Protein AF-A0A9D4XHE9-F1 (afdb_monomer_lite)

InterPro domains:
  IPR045177 Factor of DNA methylation 1-5/IDN2 [PTHR21596] (52-145)

Foldseek 3Di:
DDDDDDDDDDDDDDDDDPDDDPDDPPPDDDDDDDDDPPPDDDPVVVVVVVVVVVVVLVVLLVVLLVVLLVCVVVCVQPQDDDPQWTDQSLDPDDTDNDLVVLLVVLVVQLPPPDDDDSNSNSNSSSVNVNSVVVVVVVVVVVPPDPPPPDPDDDDDDDDDDDDDDDDPVVVVVVVVVVVVVVVVVVVVVVVVVVVVVVVVVVVVVVVVVVVVVVVVVVVVVVVVVVVVVVVVVVVVVVVVVVVVVVVVVVVVVVVVVVVVVVVVVVVVVVVVVVVVVVVVVVVD

Organism: Pisum sativum (NCBI:txid3888)

Radius of gyration: 45.02 Å; chains: 1; bounding box: 100×55×154 Å

Structure (mmCIF, N/CA/C/O backbone):
data_AF-A0A9D4XHE9-F1
#
_entry.id   AF-A0A9D4XHE9-F1
#
loop_
_atom_site.group_PDB
_atom_site.id
_atom_site.type_symbol
_atom_site.label_atom_id
_atom_site.label_alt_id
_atom_site.label_comp_id
_atom_site.label_asym_id
_atom_site.label_entity_id
_atom_site.label_seq_id
_atom_site.pdbx_PDB_ins_code
_atom_site.Cartn_x
_atom_site.Cartn_y
_atom_site.Cartn_z
_atom_site.occupancy
_atom_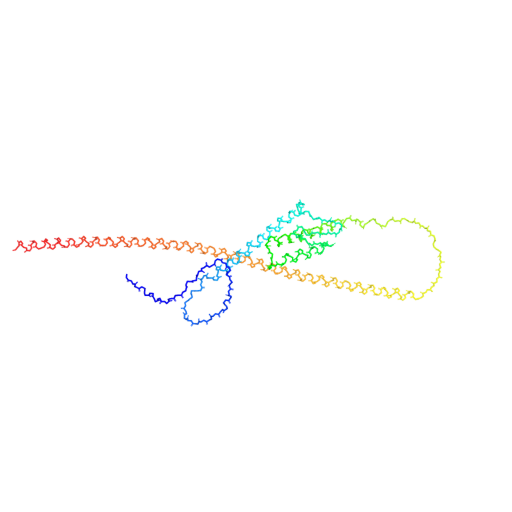site.B_iso_or_equiv
_atom_site.auth_seq_id
_atom_site.auth_comp_id
_atom_site.auth_asym_id
_atom_site.auth_atom_id
_atom_site.pdbx_PDB_model_num
ATOM 1 N N . MET A 1 1 ? -38.120 14.864 27.767 1.00 40.69 1 MET A N 1
ATOM 2 C CA . MET A 1 1 ? -38.670 16.177 27.370 1.00 40.69 1 MET A CA 1
ATOM 3 C C . MET A 1 1 ? -37.518 17.118 27.052 1.00 40.69 1 MET A C 1
ATOM 5 O O . MET A 1 1 ? -36.888 17.611 27.974 1.00 40.69 1 MET A O 1
ATOM 9 N N . LEU A 1 2 ? -37.218 17.316 25.767 1.00 28.44 2 LEU A N 1
ATOM 10 C CA . LEU A 1 2 ? -36.555 18.518 25.253 1.00 28.44 2 LEU A CA 1
ATOM 11 C C . LEU A 1 2 ? -36.856 18.605 23.753 1.00 28.44 2 LEU A C 1
ATOM 13 O O . LEU A 1 2 ? -36.635 17.667 22.992 1.00 28.44 2 LEU A O 1
ATOM 17 N N . THR A 1 3 ? -37.502 19.704 23.404 1.00 33.75 3 THR A N 1
ATOM 18 C CA . THR A 1 3 ? -38.278 19.965 22.196 1.00 33.75 3 THR A CA 1
ATOM 19 C C . THR A 1 3 ? -37.346 20.476 21.094 1.00 33.75 3 THR A C 1
ATOM 21 O O . THR A 1 3 ? -36.763 21.545 21.248 1.00 33.75 3 THR A O 1
ATOM 24 N N . MET A 1 4 ? -37.190 19.752 19.980 1.00 34.25 4 MET A N 1
ATOM 25 C CA . MET A 1 4 ? -36.520 20.298 18.791 1.00 34.25 4 MET A CA 1
ATOM 26 C C . MET A 1 4 ? -37.528 21.114 17.976 1.00 34.25 4 MET A C 1
ATOM 28 O O . MET A 1 4 ? -38.411 20.555 17.329 1.00 34.25 4 MET A O 1
ATOM 32 N N . MET A 1 5 ? -37.396 22.442 18.004 1.00 31.56 5 MET A N 1
ATOM 33 C CA . MET A 1 5 ? -38.047 23.316 17.029 1.00 31.56 5 MET A CA 1
ATOM 34 C C . MET A 1 5 ? -37.344 23.162 15.677 1.00 31.56 5 MET A C 1
ATOM 36 O O . MET A 1 5 ? -36.241 23.665 15.473 1.00 31.56 5 MET A O 1
ATOM 40 N N . LEU A 1 6 ? -37.993 22.463 14.746 1.00 34.56 6 LEU A N 1
ATOM 41 C CA . LEU A 1 6 ? -37.676 22.537 13.324 1.00 34.56 6 LEU A CA 1
ATOM 42 C C . LEU A 1 6 ? -38.350 23.787 12.754 1.00 34.56 6 LEU A C 1
ATOM 44 O O . LEU A 1 6 ? -39.570 23.822 12.596 1.00 34.56 6 LEU A O 1
ATOM 48 N N . VAL A 1 7 ? -37.562 24.809 12.420 1.00 32.12 7 VAL A N 1
ATOM 49 C CA . VAL A 1 7 ? -38.031 25.860 11.513 1.00 32.12 7 VAL A CA 1
ATOM 50 C C . VAL A 1 7 ? -37.986 25.296 10.098 1.00 32.12 7 VAL A C 1
ATOM 52 O O . VAL A 1 7 ? -36.931 25.085 9.505 1.00 32.12 7 VAL A O 1
ATOM 55 N N . SER A 1 8 ? -39.184 25.020 9.598 1.00 37.12 8 SER A N 1
ATOM 56 C CA . SER A 1 8 ? -39.498 24.672 8.221 1.00 37.12 8 SER A CA 1
ATOM 57 C C . SER A 1 8 ? -39.423 25.911 7.328 1.00 37.12 8 SER A C 1
ATOM 59 O O . SER A 1 8 ? -40.150 26.881 7.544 1.00 37.12 8 SER A O 1
ATOM 61 N N . GLN A 1 9 ? -38.615 25.846 6.269 1.00 32.66 9 GLN A N 1
ATOM 62 C CA . GLN A 1 9 ? -38.865 26.586 5.034 1.00 32.66 9 GLN A CA 1
ATOM 63 C C . GLN A 1 9 ? -38.828 25.621 3.843 1.00 32.66 9 GLN A C 1
ATOM 65 O O . GLN A 1 9 ? -37.783 25.246 3.327 1.00 32.66 9 GLN A O 1
ATOM 70 N N . ARG A 1 10 ? -40.043 25.182 3.500 1.00 30.53 10 ARG A N 1
ATOM 71 C CA . ARG A 1 10 ? -40.610 24.905 2.170 1.00 30.53 10 ARG A CA 1
ATOM 72 C C . ARG A 1 10 ? -39.643 24.693 0.995 1.00 30.53 10 ARG A C 1
ATOM 74 O O . ARG A 1 10 ? -39.024 25.631 0.511 1.00 30.53 10 ARG A O 1
ATOM 81 N N . GLY A 1 11 ? -39.800 23.512 0.394 1.00 32.44 11 GLY A N 1
ATOM 82 C CA . GLY A 1 11 ? -40.053 23.393 -1.043 1.00 32.44 11 GLY A CA 1
ATOM 83 C C . GLY A 1 11 ? -38.826 23.188 -1.920 1.00 32.44 11 GLY A C 1
ATOM 84 O O . GLY A 1 11 ? -38.266 24.149 -2.426 1.00 32.44 11 GLY A O 1
ATOM 85 N N . ASN A 1 12 ? -38.460 21.924 -2.144 1.00 27.53 12 ASN A N 1
ATOM 86 C CA . ASN A 1 12 ? -38.410 21.317 -3.481 1.00 27.53 12 ASN A CA 1
ATOM 87 C C . ASN A 1 12 ? -37.942 19.861 -3.358 1.00 27.53 12 ASN A C 1
ATOM 89 O O . ASN A 1 12 ? -36.799 19.581 -2.999 1.00 27.53 12 ASN A O 1
ATOM 93 N N . GLU A 1 13 ? -38.844 18.926 -3.659 1.00 30.97 13 GLU A N 1
ATOM 94 C CA . GLU A 1 13 ? -38.499 17.531 -3.917 1.00 30.97 13 GLU A CA 1
ATOM 95 C C . GLU A 1 13 ? -37.515 17.462 -5.092 1.00 30.97 13 GLU A C 1
ATOM 97 O O . GLU A 1 13 ? -37.865 17.794 -6.225 1.00 30.97 13 GLU A O 1
ATOM 102 N N . VAL A 1 14 ? -36.295 16.983 -4.854 1.00 31.09 14 VAL A N 1
ATOM 103 C CA . VAL A 1 14 ? -35.403 16.561 -5.939 1.00 31.09 14 VAL A CA 1
ATOM 104 C C . VAL A 1 14 ? -35.417 15.040 -5.982 1.00 31.09 14 VAL A C 1
ATOM 106 O O . VAL A 1 14 ? -34.771 14.358 -5.187 1.00 31.09 14 VAL A O 1
ATOM 109 N N . LYS A 1 15 ? -36.199 14.509 -6.926 1.00 29.73 15 LYS A N 1
ATOM 110 C CA . LYS A 1 15 ? -36.213 13.094 -7.308 1.00 29.73 15 LYS A CA 1
ATOM 111 C C . LYS A 1 15 ? -34.803 12.665 -7.734 1.00 29.73 15 LYS A C 1
ATOM 113 O O . LYS A 1 15 ? -34.232 13.215 -8.675 1.00 29.73 15 LYS A O 1
ATOM 118 N N . LEU A 1 16 ? -34.258 11.658 -7.055 1.00 30.97 16 LEU A N 1
ATOM 119 C CA . LEU A 1 16 ? -32.995 11.002 -7.400 1.00 30.97 16 LEU A CA 1
ATOM 120 C C . LEU A 1 16 ? -33.166 10.187 -8.690 1.00 30.97 16 LEU A C 1
ATOM 122 O O . LEU A 1 16 ? -33.659 9.060 -8.668 1.00 30.97 16 LEU A O 1
ATOM 126 N N . ASN A 1 17 ? -32.741 10.757 -9.818 1.00 28.55 17 ASN A N 1
ATOM 127 C CA . ASN A 1 17 ? -32.621 10.029 -11.076 1.00 28.55 17 ASN A CA 1
ATOM 128 C C . ASN A 1 17 ? -31.277 9.285 -11.121 1.00 28.55 17 ASN A C 1
ATOM 130 O O . ASN A 1 17 ? -30.206 9.876 -10.969 1.00 28.55 17 ASN A O 1
ATOM 134 N N . LYS A 1 18 ? -31.341 7.965 -11.323 1.00 41.34 18 LYS A N 1
ATOM 135 C CA . LYS A 1 18 ? -30.183 7.081 -11.494 1.00 41.34 18 LYS A CA 1
ATOM 136 C C . LYS A 1 18 ? -29.517 7.376 -12.841 1.00 41.34 18 LYS A C 1
ATOM 138 O O . LYS A 1 18 ? -29.940 6.862 -13.868 1.00 41.34 18 LYS A O 1
ATOM 143 N N . GLY A 1 19 ? -28.467 8.190 -12.840 1.00 37.72 19 GLY A N 1
ATOM 144 C CA . GLY A 1 19 ? -27.615 8.369 -14.014 1.00 37.72 19 GLY A CA 1
ATOM 145 C C . GLY A 1 19 ? -26.822 9.670 -13.990 1.00 37.72 19 GLY A C 1
ATOM 146 O O . GLY A 1 19 ? -27.398 10.745 -13.900 1.00 37.72 19 GLY A O 1
ATOM 147 N N . LYS A 1 20 ? -25.495 9.554 -14.145 1.00 36.88 20 LYS A N 1
ATOM 148 C CA . LYS A 1 20 ? -24.528 10.653 -14.347 1.00 36.88 20 LYS A CA 1
ATOM 149 C C . LYS A 1 20 ? -24.359 11.625 -13.165 1.00 36.88 20 LYS A C 1
ATOM 151 O O . LYS A 1 20 ? -24.829 12.756 -13.177 1.00 36.88 20 LYS A O 1
ATOM 156 N N . LEU A 1 21 ? -23.517 11.234 -12.208 1.00 32.69 21 LEU A N 1
ATOM 157 C CA . LEU A 1 21 ? -22.800 12.196 -11.366 1.00 32.69 21 LEU A CA 1
ATOM 158 C C . LEU A 1 21 ? -21.679 12.839 -12.197 1.00 32.69 21 LEU A C 1
ATOM 160 O O . LEU A 1 21 ? -20.605 12.266 -12.371 1.00 32.69 21 LEU A O 1
ATOM 164 N N . ARG A 1 22 ? -21.931 14.034 -12.739 1.00 33.91 22 ARG A N 1
ATOM 165 C CA . ARG A 1 22 ? -20.855 14.948 -13.145 1.00 33.91 22 ARG A CA 1
ATOM 166 C C . ARG A 1 22 ? -20.375 15.670 -11.888 1.00 33.91 22 ARG A C 1
ATOM 168 O O . ARG A 1 22 ? -21.057 16.559 -11.391 1.00 33.91 22 ARG A O 1
ATOM 175 N N . PHE A 1 23 ? -19.223 15.265 -11.360 1.00 32.06 23 PHE A N 1
ATOM 176 C CA . PHE A 1 23 ? -18.599 15.942 -10.227 1.00 32.06 23 PHE A CA 1
ATOM 177 C C . PHE A 1 23 ? -18.019 17.278 -10.692 1.00 32.06 23 PHE A C 1
ATOM 179 O O . PHE A 1 23 ? -17.019 17.326 -11.405 1.00 32.06 23 PHE A O 1
ATOM 186 N N . ILE A 1 24 ? -18.669 18.370 -10.297 1.00 34.69 24 ILE A N 1
ATOM 187 C CA . ILE A 1 24 ? -18.100 19.710 -10.402 1.00 34.69 24 ILE A CA 1
ATOM 188 C C . ILE A 1 24 ? -16.993 19.790 -9.347 1.00 34.69 24 ILE A C 1
ATOM 190 O O . ILE A 1 24 ? -17.245 19.619 -8.154 1.00 34.69 24 ILE A O 1
ATOM 194 N N . ALA A 1 25 ? -15.756 20.009 -9.791 1.00 37.38 25 ALA A N 1
ATOM 195 C CA . ALA A 1 25 ? -14.622 20.251 -8.913 1.00 37.38 25 ALA A CA 1
ATOM 196 C C . ALA A 1 25 ? -14.836 21.575 -8.163 1.00 37.38 25 ALA A C 1
ATOM 198 O O . ALA A 1 25 ? -14.560 22.652 -8.691 1.00 37.38 25 ALA A O 1
ATOM 199 N N . LEU A 1 26 ? -15.335 21.505 -6.929 1.00 31.50 26 LEU A N 1
ATOM 200 C CA . LEU A 1 26 ? -15.379 22.656 -6.033 1.00 31.50 26 LEU A CA 1
ATOM 201 C C . LEU A 1 26 ? -13.949 22.971 -5.580 1.00 31.50 26 LEU A C 1
ATOM 203 O O . LEU A 1 26 ? -13.427 22.402 -4.621 1.00 31.50 26 LEU A O 1
ATOM 207 N N . LYS A 1 27 ? -13.293 23.882 -6.305 1.00 40.38 27 LYS A N 1
ATOM 208 C CA . LYS A 1 27 ? -12.091 24.560 -5.822 1.00 40.38 27 LYS A CA 1
ATOM 209 C C . LYS A 1 27 ? -12.487 25.453 -4.644 1.00 40.38 27 LYS A C 1
ATOM 211 O O . LYS A 1 27 ? -13.143 26.466 -4.827 1.00 40.38 27 LYS A O 1
ATOM 216 N N . SER A 1 28 ? -12.061 25.027 -3.457 1.00 39.09 28 SER A N 1
ATOM 217 C CA . SER A 1 28 ? -11.662 25.841 -2.303 1.00 39.09 28 SER A CA 1
ATOM 218 C C . SER A 1 28 ? -12.488 27.111 -2.041 1.00 39.09 28 SER A C 1
ATOM 220 O O . SER A 1 28 ? -12.134 28.196 -2.497 1.00 39.09 28 SER A O 1
ATOM 222 N N . LEU A 1 29 ? -13.536 26.994 -1.221 1.00 31.52 29 LEU A N 1
ATOM 223 C CA . LEU A 1 29 ? -14.116 28.145 -0.531 1.00 31.52 29 LEU A CA 1
ATOM 224 C C . LEU A 1 29 ? -13.557 28.180 0.897 1.00 31.52 29 LEU A C 1
ATOM 226 O O . LEU A 1 29 ? -13.859 27.320 1.723 1.00 31.52 29 LEU A O 1
ATOM 230 N N . ARG A 1 30 ? -12.679 29.150 1.161 1.00 36.38 30 ARG A N 1
ATOM 231 C CA . ARG A 1 30 ? -12.064 29.403 2.468 1.00 36.38 30 ARG A CA 1
ATOM 232 C C . ARG A 1 30 ? -12.983 30.339 3.255 1.00 36.38 30 ARG A C 1
ATOM 234 O O . ARG A 1 30 ? -13.085 31.507 2.900 1.00 36.38 30 ARG A O 1
ATOM 241 N N . VAL A 1 31 ? -13.615 29.846 4.319 1.00 32.47 31 VAL A N 1
ATOM 242 C CA . VAL A 1 31 ? -14.313 30.684 5.312 1.00 32.47 31 VAL A CA 1
ATOM 243 C C . VAL A 1 31 ? -13.679 30.427 6.685 1.00 32.47 31 VAL A C 1
ATOM 245 O O . VAL A 1 31 ? -13.533 29.259 7.052 1.00 32.47 31 VAL A O 1
ATOM 248 N N . PRO A 1 32 ? -13.247 31.461 7.434 1.00 44.50 32 PRO A N 1
ATOM 249 C CA . PRO A 1 32 ? -12.547 31.271 8.697 1.00 44.50 32 PRO A CA 1
ATOM 250 C C . PRO A 1 32 ? -13.525 31.340 9.874 1.00 44.50 32 PRO A C 1
ATOM 252 O O . PRO A 1 32 ? -14.023 32.417 10.181 1.00 44.50 32 PRO A O 1
ATOM 255 N N . ILE A 1 33 ? -13.762 30.223 10.572 1.00 35.34 33 ILE A N 1
ATOM 256 C CA . ILE A 1 33 ? -14.311 30.247 11.938 1.00 35.34 33 ILE A CA 1
ATOM 257 C C . ILE A 1 33 ? -13.627 29.169 12.794 1.00 35.34 33 ILE A C 1
ATOM 259 O O . ILE A 1 33 ? -13.694 27.982 12.494 1.00 35.34 33 ILE A O 1
ATOM 263 N N . GLY A 1 34 ? -12.945 29.643 13.842 1.00 37.72 34 GLY A N 1
ATOM 264 C CA . GLY A 1 34 ? -12.720 29.019 15.153 1.00 37.72 34 GLY A CA 1
ATOM 265 C C . GLY A 1 34 ? -12.619 27.494 15.273 1.00 37.72 34 GLY A C 1
ATOM 266 O O . GLY A 1 34 ? -13.618 26.813 15.443 1.00 37.72 34 GLY A O 1
ATOM 267 N N . ILE A 1 35 ? -11.376 27.008 15.298 1.00 41.88 35 ILE A N 1
ATOM 268 C CA . ILE A 1 35 ? -10.831 25.909 16.121 1.00 41.88 35 ILE A CA 1
ATOM 269 C C . ILE A 1 35 ? -11.829 24.822 16.586 1.00 41.88 35 ILE A C 1
ATOM 271 O O . ILE A 1 35 ? -12.367 24.871 17.687 1.00 41.88 35 ILE A O 1
ATOM 275 N N . SER A 1 36 ? -11.925 23.743 15.806 1.00 30.53 36 SER A N 1
ATOM 276 C CA . SER A 1 36 ? -11.877 22.369 16.325 1.00 30.53 36 SER A CA 1
ATOM 277 C C . SER A 1 36 ? -11.462 21.431 15.193 1.00 30.53 36 SER A C 1
ATOM 279 O O . SER A 1 36 ? -12.088 21.384 14.133 1.00 30.53 36 SER A O 1
ATOM 281 N N . TRP A 1 37 ? -10.354 20.720 15.391 1.00 37.53 37 TRP A N 1
ATOM 282 C CA . TRP A 1 37 ? -9.779 19.779 14.433 1.00 37.53 37 TRP A CA 1
ATOM 283 C C . TRP A 1 37 ? -10.626 18.500 14.345 1.00 37.53 37 TRP A C 1
ATOM 285 O O . TRP A 1 37 ? -10.223 17.434 14.794 1.00 37.53 37 TRP A O 1
ATOM 295 N N . LEU A 1 38 ? -11.789 18.577 13.702 1.00 30.16 38 LEU A N 1
ATOM 296 C CA . LEU A 1 38 ? -12.460 17.418 13.106 1.00 30.16 38 LEU A CA 1
ATOM 297 C C . LEU A 1 38 ? -12.073 17.347 11.625 1.00 30.16 38 LEU A C 1
ATOM 299 O O . LEU A 1 38 ? -12.881 17.533 10.725 1.00 30.16 38 LEU A O 1
ATOM 303 N N . SER A 1 39 ? -10.784 17.125 11.365 1.00 44.84 39 SER A N 1
ATOM 304 C CA . SER A 1 39 ? -10.243 16.914 10.014 1.00 44.84 39 SER A CA 1
ATOM 305 C C . SER A 1 39 ? -9.631 15.526 9.877 1.00 44.84 39 SER A C 1
ATOM 307 O O . SER A 1 39 ? -8.496 15.386 9.449 1.00 44.84 39 SER A O 1
ATOM 309 N N . ILE A 1 40 ? -10.364 14.481 10.257 1.00 45.47 40 ILE A N 1
ATOM 310 C CA . ILE A 1 40 ? -9.986 13.088 9.980 1.00 45.47 40 ILE A CA 1
ATOM 311 C C . ILE A 1 40 ? -11.305 12.331 9.795 1.00 45.47 40 ILE A C 1
ATOM 313 O O . ILE A 1 40 ? -11.992 12.028 10.761 1.00 45.47 40 ILE A O 1
ATOM 317 N N . SER A 1 41 ? -11.827 12.159 8.579 1.00 40.97 41 SER A N 1
ATOM 318 C CA . SER A 1 41 ? -11.725 10.835 7.937 1.00 40.97 41 SER A CA 1
ATOM 319 C C . SER A 1 41 ? -12.048 10.825 6.433 1.00 40.97 41 SER A C 1
ATOM 321 O O . SER A 1 41 ? -11.987 9.771 5.809 1.00 40.97 41 SER A O 1
ATOM 323 N N . PHE A 1 42 ? -12.369 11.957 5.798 1.00 37.91 42 PHE A N 1
ATOM 324 C CA . PHE A 1 42 ? -12.866 11.911 4.411 1.00 37.91 42 PHE A CA 1
ATOM 325 C C . PHE A 1 42 ? -11.755 11.797 3.347 1.00 37.91 42 PHE A C 1
ATOM 327 O O . PHE A 1 42 ? -11.940 11.152 2.320 1.00 37.91 42 PHE A O 1
ATOM 334 N N . ARG A 1 43 ? -10.562 12.362 3.592 1.00 41.62 43 ARG A N 1
ATOM 335 C CA . ARG A 1 43 ? -9.450 12.359 2.616 1.00 41.62 43 ARG A CA 1
ATOM 336 C C . ARG A 1 43 ? -8.686 11.025 2.561 1.00 41.62 43 ARG A C 1
ATOM 338 O O . ARG A 1 43 ? -8.334 10.577 1.475 1.00 41.62 43 ARG A O 1
ATOM 345 N N . SER A 1 44 ? -8.504 10.358 3.705 1.00 47.28 44 SER A N 1
ATOM 346 C CA . SER A 1 44 ? -7.786 9.072 3.786 1.00 47.28 44 SER A CA 1
ATOM 347 C C . SER A 1 44 ? -8.565 7.920 3.135 1.00 47.28 44 SER A C 1
ATOM 349 O O . SER A 1 44 ? -7.976 7.084 2.454 1.00 47.28 44 SER A O 1
ATOM 351 N N . GLY A 1 45 ? -9.899 7.915 3.256 1.00 43.31 45 GLY A N 1
ATOM 352 C CA . GLY A 1 45 ? -10.750 6.934 2.576 1.00 43.31 45 GLY A CA 1
ATOM 353 C C . GLY A 1 45 ? -10.662 7.038 1.052 1.00 43.31 45 GLY A C 1
ATOM 354 O O . GLY A 1 45 ? -10.531 6.023 0.374 1.00 43.31 45 GLY A O 1
ATOM 355 N N . ILE A 1 46 ? -10.645 8.262 0.517 1.00 51.62 46 ILE A N 1
ATOM 356 C CA . ILE A 1 46 ? -10.554 8.513 -0.923 1.00 51.62 46 ILE A CA 1
ATOM 357 C C . ILE A 1 46 ? -9.205 8.029 -1.481 1.00 51.62 46 ILE A C 1
ATOM 359 O O . ILE A 1 46 ? -9.193 7.252 -2.432 1.00 51.62 46 ILE A O 1
ATOM 363 N N . GLU A 1 47 ? -8.076 8.397 -0.870 1.00 48.06 47 GLU A N 1
ATOM 364 C CA . GLU A 1 47 ? -6.746 7.944 -1.318 1.00 48.06 47 GLU A CA 1
ATOM 365 C C . GLU A 1 47 ? -6.579 6.421 -1.240 1.00 48.06 47 GLU A C 1
ATOM 367 O O . GLU A 1 47 ? -6.014 5.814 -2.148 1.00 48.06 47 GLU A O 1
ATOM 372 N N . ASN A 1 48 ? -7.113 5.779 -0.198 1.00 48.12 48 ASN A N 1
ATOM 373 C CA . ASN A 1 48 ? -7.027 4.328 -0.039 1.00 48.12 48 ASN A CA 1
ATOM 374 C C . ASN A 1 48 ? -7.937 3.585 -1.040 1.00 48.12 48 ASN A C 1
ATOM 376 O O . ASN A 1 48 ? -7.569 2.524 -1.542 1.00 48.12 48 ASN A O 1
ATOM 380 N N . MET A 1 49 ? -9.093 4.160 -1.395 1.00 36.34 49 MET A N 1
ATOM 381 C CA . MET A 1 49 ? -9.945 3.654 -2.479 1.00 36.34 49 MET A CA 1
ATOM 382 C C . MET A 1 49 ? -9.292 3.823 -3.856 1.00 36.34 49 MET A C 1
ATOM 384 O O . MET A 1 49 ? -9.308 2.876 -4.640 1.00 36.34 49 MET A O 1
ATOM 388 N N . TYR A 1 50 ? -8.671 4.975 -4.137 1.00 46.97 50 TYR A N 1
ATOM 389 C CA . TYR A 1 50 ? -7.921 5.203 -5.381 1.00 46.97 50 TYR A CA 1
ATOM 390 C C . TYR A 1 50 ? -6.681 4.302 -5.487 1.00 46.97 50 TYR A C 1
ATOM 392 O O . TYR A 1 50 ? -6.395 3.765 -6.553 1.00 46.97 50 TYR A O 1
ATOM 400 N N . ARG A 1 51 ? -5.969 4.068 -4.380 1.00 45.25 51 ARG A N 1
ATOM 401 C CA . ARG A 1 51 ? -4.804 3.172 -4.343 1.00 45.25 51 ARG A CA 1
ATOM 402 C C . ARG A 1 51 ? -5.203 1.704 -4.527 1.00 45.25 51 ARG A C 1
ATOM 404 O O . ARG A 1 51 ? -4.544 0.989 -5.276 1.00 45.25 51 ARG A O 1
ATOM 411 N N . LYS A 1 52 ? -6.292 1.249 -3.893 1.00 37.34 52 LYS A N 1
ATOM 412 C CA . LYS A 1 52 ? -6.820 -0.112 -4.098 1.00 37.34 52 LYS A CA 1
ATOM 413 C C . LYS A 1 52 ? -7.308 -0.322 -5.530 1.00 37.34 52 LYS A C 1
ATOM 415 O O . LYS A 1 52 ? -6.995 -1.356 -6.103 1.00 37.34 52 LYS A O 1
ATOM 420 N N . SER A 1 53 ? -8.009 0.650 -6.120 1.00 51.12 53 SER A N 1
ATOM 421 C CA . SER A 1 53 ? -8.507 0.535 -7.498 1.00 51.12 53 SER A CA 1
ATOM 422 C C . SER A 1 53 ? -7.389 0.533 -8.547 1.00 51.12 53 SER A C 1
ATOM 424 O O . SER A 1 53 ? -7.486 -0.182 -9.544 1.00 51.12 53 SER A O 1
ATOM 426 N N . GLN A 1 54 ? -6.305 1.283 -8.321 1.00 51.34 54 GLN A N 1
ATOM 427 C CA . GLN A 1 54 ? -5.113 1.234 -9.172 1.00 51.34 54 GLN A CA 1
ATOM 428 C C . GLN A 1 54 ? -4.383 -0.106 -9.055 1.00 51.34 54 GLN A C 1
ATOM 430 O O . GLN A 1 54 ? -4.046 -0.691 -10.081 1.00 51.34 54 GLN A O 1
ATOM 435 N N . HIS A 1 55 ? -4.212 -0.628 -7.837 1.00 55.38 55 HIS A N 1
ATOM 436 C CA . HIS A 1 55 ? -3.542 -1.909 -7.620 1.00 55.38 55 HIS A CA 1
ATOM 437 C C . HIS A 1 55 ? -4.310 -3.080 -8.249 1.00 55.38 55 HIS A C 1
ATOM 439 O O . HIS A 1 55 ? -3.702 -3.918 -8.909 1.00 55.38 55 HIS A O 1
ATOM 445 N N . THR A 1 56 ? -5.645 -3.100 -8.129 1.00 61.59 56 THR A N 1
ATOM 446 C CA . THR A 1 56 ? -6.481 -4.110 -8.799 1.00 61.59 56 THR A CA 1
ATOM 447 C C . THR A 1 56 ? -6.417 -3.977 -10.319 1.00 61.59 56 THR A C 1
ATOM 449 O O . THR A 1 56 ? -6.328 -4.972 -11.025 1.00 61.59 56 THR A O 1
ATOM 452 N N . ARG A 1 57 ? -6.392 -2.747 -10.849 1.00 64.69 57 ARG A N 1
ATOM 453 C CA . ARG A 1 57 ? -6.283 -2.504 -12.295 1.00 64.69 57 ARG A CA 1
ATOM 454 C C . ARG A 1 57 ? -4.926 -2.942 -12.857 1.00 64.69 57 ARG A C 1
ATOM 456 O O . ARG A 1 57 ? -4.879 -3.488 -13.955 1.00 64.69 57 ARG A O 1
ATOM 463 N N . GLU A 1 58 ? -3.839 -2.712 -12.125 1.00 69.88 58 GLU A N 1
ATOM 464 C CA . GLU A 1 58 ? -2.488 -3.139 -12.504 1.00 69.88 58 GLU A CA 1
ATOM 465 C C . GLU A 1 58 ? -2.334 -4.665 -12.424 1.00 69.88 58 GLU A C 1
ATOM 467 O O . GLU A 1 58 ? -1.794 -5.283 -13.347 1.00 69.88 58 GLU A O 1
ATOM 472 N N . SER A 1 59 ? -2.873 -5.297 -11.373 1.00 72.62 59 SER A N 1
ATOM 473 C CA . SER A 1 59 ? -2.889 -6.758 -11.260 1.00 72.62 59 SER A CA 1
ATOM 474 C C . SER A 1 59 ? -3.735 -7.412 -12.352 1.00 72.62 59 SER A C 1
ATOM 476 O O . SER A 1 59 ? -3.293 -8.392 -12.954 1.00 72.62 59 SER A O 1
ATOM 478 N N . ASP A 1 60 ? -4.907 -6.847 -12.657 1.00 79.31 60 ASP A N 1
ATOM 479 C CA . ASP A 1 60 ? -5.797 -7.330 -13.715 1.00 79.31 60 ASP A CA 1
ATOM 480 C C . ASP A 1 60 ? -5.122 -7.216 -15.082 1.00 79.31 60 ASP A C 1
ATOM 482 O O . ASP A 1 60 ? -5.105 -8.179 -15.850 1.00 79.31 60 ASP A O 1
ATOM 486 N N . LEU A 1 61 ? -4.501 -6.068 -15.372 1.00 83.31 61 LEU A N 1
ATOM 487 C CA . LEU A 1 61 ? -3.746 -5.850 -16.603 1.00 83.31 61 LEU A CA 1
ATOM 488 C C . LEU A 1 61 ? -2.654 -6.913 -16.774 1.00 83.31 61 LEU A C 1
ATOM 490 O O . LEU A 1 61 ? -2.582 -7.559 -17.818 1.00 83.31 61 LEU A O 1
ATOM 494 N N . LYS A 1 62 ? -1.844 -7.144 -15.735 1.00 83.81 62 LYS A N 1
ATOM 495 C CA . LYS A 1 62 ? -0.750 -8.125 -15.758 1.00 83.81 62 LYS A CA 1
ATOM 496 C C . LYS A 1 62 ? -1.255 -9.560 -15.930 1.00 83.81 62 LYS A C 1
ATOM 498 O O . LYS A 1 62 ? -0.629 -10.347 -16.644 1.00 83.81 62 LYS A O 1
ATOM 503 N N . TYR A 1 63 ? -2.376 -9.905 -15.295 1.00 84.50 63 TYR A N 1
ATOM 504 C CA . TYR A 1 63 ? -3.032 -11.203 -15.454 1.00 84.50 63 TYR A CA 1
ATOM 505 C C . TYR A 1 63 ? -3.491 -11.420 -16.902 1.00 84.50 63 TYR A C 1
ATOM 507 O O . TYR A 1 63 ? -3.118 -12.418 -17.523 1.00 84.50 63 TYR A O 1
ATOM 515 N N . TYR A 1 64 ? -4.230 -10.461 -17.470 1.00 81.94 64 TYR A N 1
ATOM 516 C CA . TYR A 1 64 ? -4.716 -10.551 -18.846 1.00 81.94 64 TYR A CA 1
ATOM 517 C C . TYR A 1 64 ? -3.574 -10.542 -19.868 1.00 81.94 64 TYR A C 1
ATOM 519 O O . TYR A 1 64 ? -3.603 -11.341 -20.798 1.00 81.94 64 TYR A O 1
ATOM 527 N N . GLN A 1 65 ? -2.539 -9.716 -19.678 1.00 86.62 65 GLN A N 1
ATOM 528 C CA . GLN A 1 65 ? -1.358 -9.694 -20.551 1.00 86.62 65 GLN A CA 1
ATOM 529 C C . GLN A 1 65 ? -0.697 -11.072 -20.632 1.00 86.62 65 GLN A C 1
ATOM 531 O O . GLN A 1 65 ? -0.413 -11.562 -21.720 1.00 86.62 65 GLN A O 1
ATOM 536 N N . ARG A 1 66 ? -0.467 -11.715 -19.478 1.00 85.06 66 ARG A N 1
ATOM 537 C CA . ARG A 1 66 ? 0.136 -13.054 -19.426 1.00 85.06 66 ARG A CA 1
ATOM 538 C C . ARG A 1 66 ? -0.750 -14.090 -20.110 1.00 85.06 66 ARG A C 1
ATOM 540 O O . ARG A 1 66 ? -0.242 -14.926 -20.848 1.00 85.06 66 ARG A O 1
ATOM 547 N N . ARG A 1 67 ? -2.061 -14.026 -19.867 1.00 86.88 67 ARG A N 1
ATOM 548 C CA . ARG A 1 67 ? -3.034 -14.933 -20.474 1.00 86.88 67 ARG A CA 1
ATOM 549 C C . ARG A 1 67 ? -3.015 -14.838 -22.002 1.00 86.88 67 ARG A C 1
ATOM 551 O O . ARG A 1 67 ? -2.787 -15.849 -22.651 1.00 86.88 67 ARG A O 1
ATOM 558 N N . TYR A 1 68 ? -3.186 -13.639 -22.560 1.00 83.75 68 TYR A N 1
ATOM 559 C CA . TYR A 1 68 ? -3.211 -13.446 -24.013 1.00 83.75 68 TYR A CA 1
ATOM 560 C C . TYR A 1 68 ? -1.858 -13.736 -24.670 1.00 83.75 68 TYR A C 1
ATOM 562 O O . TYR A 1 68 ? -1.821 -14.247 -25.782 1.00 83.75 68 TYR A O 1
ATOM 570 N N . PHE A 1 69 ? -0.743 -13.464 -23.984 1.00 85.62 69 PHE A N 1
ATOM 571 C CA . PHE A 1 69 ? 0.587 -13.825 -24.479 1.00 85.62 69 PHE A CA 1
ATOM 572 C C . PHE A 1 69 ? 0.742 -15.342 -24.637 1.00 85.62 69 PHE A C 1
ATOM 574 O O . PHE A 1 69 ? 1.261 -15.803 -25.650 1.00 85.62 69 PHE A O 1
ATOM 581 N N . ASN A 1 70 ? 0.267 -16.121 -23.662 1.00 81.94 70 ASN A N 1
ATOM 582 C CA . ASN A 1 70 ? 0.277 -17.579 -23.759 1.00 81.94 70 ASN A CA 1
ATOM 583 C C . ASN A 1 70 ? -0.666 -18.068 -24.870 1.00 81.94 70 ASN A C 1
ATOM 585 O O . ASN A 1 70 ? -0.274 -18.912 -25.663 1.00 81.94 70 ASN A O 1
ATOM 589 N N . GLU A 1 71 ? -1.860 -17.480 -24.994 1.00 82.56 71 GLU A N 1
ATOM 590 C CA . GLU A 1 71 ? -2.810 -17.814 -26.069 1.00 82.56 71 GLU A CA 1
ATOM 591 C C . GLU A 1 71 ? -2.239 -17.502 -27.477 1.00 82.56 71 GLU A C 1
ATOM 593 O O . GLU A 1 71 ? -2.506 -18.236 -28.424 1.00 82.56 71 GLU A O 1
ATOM 598 N N . LEU A 1 72 ? -1.406 -16.462 -27.631 1.00 82.44 72 LEU A N 1
ATOM 599 C CA . LEU A 1 72 ? -0.658 -16.184 -28.873 1.00 82.44 72 LEU A CA 1
ATOM 600 C C . LEU A 1 72 ? 0.481 -17.184 -29.125 1.00 82.44 72 LEU A C 1
ATOM 602 O O . LEU A 1 72 ? 0.837 -17.429 -30.273 1.00 82.44 72 LEU A O 1
ATOM 606 N N . LYS A 1 73 ? 1.076 -17.735 -28.061 1.00 81.00 73 LYS A N 1
ATOM 607 C CA . LYS A 1 73 ? 2.176 -18.705 -28.135 1.00 81.00 73 LYS A CA 1
ATOM 608 C C . LYS A 1 73 ? 1.694 -20.116 -28.475 1.00 81.00 73 LYS A C 1
ATOM 610 O O . LYS A 1 73 ? 2.406 -20.839 -29.163 1.00 81.00 73 LYS A O 1
ATOM 615 N N . ASP A 1 74 ? 0.502 -20.474 -28.011 1.00 75.12 74 ASP A N 1
ATOM 616 C CA . ASP A 1 74 ? -0.111 -21.793 -28.197 1.00 75.12 74 ASP A CA 1
ATOM 617 C C . ASP A 1 74 ? -0.928 -21.886 -29.510 1.00 75.12 74 ASP A C 1
ATOM 619 O O . ASP A 1 74 ? -1.780 -22.760 -29.651 1.00 75.12 74 ASP A O 1
ATOM 623 N N . ASP A 1 75 ? -0.704 -20.962 -30.457 1.00 66.69 75 ASP A N 1
ATOM 624 C CA . ASP A 1 75 ? -1.398 -20.832 -31.753 1.00 66.69 75 ASP A CA 1
ATOM 625 C C . ASP A 1 75 ? -2.937 -20.691 -31.678 1.00 66.69 75 ASP A C 1
ATOM 627 O O . ASP A 1 75 ? -3.628 -20.785 -32.696 1.00 66.69 75 ASP A O 1
ATOM 631 N N . TYR A 1 76 ? -3.503 -20.395 -30.500 1.00 58.69 76 TYR A N 1
ATOM 632 C CA . TYR A 1 76 ? -4.946 -20.165 -30.333 1.00 58.69 76 TYR A CA 1
ATOM 633 C C . TYR A 1 76 ? -5.417 -18.916 -31.100 1.00 58.69 76 TYR A C 1
ATOM 635 O O . TYR A 1 76 ? -6.486 -18.918 -31.712 1.00 58.69 76 TYR A O 1
ATOM 643 N N . TYR A 1 77 ? -4.596 -17.860 -31.116 1.00 58.06 77 TYR A N 1
ATOM 644 C CA . TYR A 1 77 ? -4.754 -16.708 -32.007 1.00 58.06 77 TYR A CA 1
ATOM 645 C C . TYR A 1 77 ? -3.729 -16.790 -33.136 1.00 58.06 77 TYR A C 1
ATOM 647 O O . TYR A 1 77 ? -2.578 -16.384 -32.976 1.00 58.06 77 TYR A O 1
ATOM 655 N N . LYS A 1 78 ? -4.144 -17.300 -34.296 1.00 62.97 78 LYS A N 1
ATOM 656 C CA . LYS A 1 78 ? -3.266 -17.404 -35.462 1.00 62.97 78 LYS A CA 1
ATOM 657 C C . LYS A 1 78 ? -2.991 -16.014 -36.047 1.00 62.97 78 LYS A C 1
ATOM 659 O O . LYS A 1 78 ? -3.906 -15.334 -36.505 1.00 62.97 78 LYS A O 1
ATOM 664 N N . LEU A 1 79 ? -1.725 -15.595 -36.050 1.00 64.38 79 LEU A N 1
ATOM 665 C CA . LEU A 1 79 ? -1.268 -14.465 -36.861 1.00 64.38 79 LEU A CA 1
ATOM 666 C C . LEU A 1 79 ? -1.288 -14.900 -38.326 1.00 64.38 79 LEU A C 1
ATOM 668 O O . LEU A 1 79 ? -0.406 -15.619 -38.793 1.00 64.38 79 LEU A O 1
ATOM 672 N N . GLU A 1 80 ? -2.339 -14.509 -39.035 1.00 58.75 80 GLU A N 1
ATOM 673 C CA . GLU A 1 80 ? -2.467 -14.762 -40.464 1.00 58.75 80 GLU A CA 1
ATOM 674 C C . GLU A 1 80 ? -1.505 -13.844 -41.222 1.00 58.75 80 GLU A C 1
ATOM 676 O O . GLU A 1 80 ? -1.751 -12.650 -41.383 1.00 58.75 80 GLU A O 1
ATOM 681 N N . ILE A 1 81 ? -0.379 -14.412 -41.648 1.00 57.53 81 ILE A N 1
ATOM 682 C CA . ILE A 1 81 ? 0.538 -13.792 -42.600 1.00 57.53 81 ILE A CA 1
ATOM 683 C C . ILE A 1 81 ? 0.123 -14.311 -43.979 1.00 57.53 81 ILE A C 1
ATOM 685 O O . ILE A 1 81 ? 0.422 -15.453 -44.321 1.00 57.53 81 ILE A O 1
ATOM 689 N N . TYR A 1 82 ? -0.596 -13.498 -44.750 1.00 54.59 82 TYR A N 1
ATOM 690 C CA . TYR A 1 82 ? -0.940 -13.790 -46.146 1.00 54.59 82 TYR A CA 1
ATOM 691 C C . TYR A 1 82 ? -0.225 -12.780 -47.038 1.00 54.59 82 TYR A C 1
ATOM 693 O O . TYR A 1 82 ? -0.382 -11.586 -46.822 1.00 54.59 82 TYR A O 1
ATOM 701 N N . ASP A 1 83 ? 0.566 -13.240 -48.011 1.00 49.09 83 ASP A N 1
ATOM 702 C CA . ASP A 1 83 ? 1.161 -12.419 -49.081 1.00 49.09 83 ASP A CA 1
ATOM 703 C C . ASP A 1 83 ? 1.709 -11.043 -48.633 1.00 49.09 83 ASP A C 1
ATOM 705 O O . ASP A 1 83 ? 1.458 -10.013 -49.253 1.00 49.09 83 ASP A O 1
ATOM 709 N N . SER A 1 84 ? 2.501 -11.019 -47.551 1.00 61.50 84 SER A N 1
ATOM 710 C CA . SER A 1 84 ? 3.107 -9.806 -46.950 1.00 61.50 84 SER A CA 1
ATOM 711 C C . SER A 1 84 ? 2.143 -8.837 -46.246 1.00 61.50 84 SER A C 1
ATOM 713 O O . SER A 1 84 ? 2.541 -7.733 -45.879 1.00 61.50 84 SER A O 1
ATOM 715 N N . ILE A 1 85 ? 0.896 -9.244 -46.014 1.00 67.50 85 ILE A N 1
ATOM 716 C CA . ILE A 1 85 ? -0.093 -8.519 -45.215 1.00 67.50 85 ILE A CA 1
ATOM 717 C C . ILE A 1 85 ? -0.220 -9.208 -43.855 1.00 67.50 85 ILE A C 1
ATOM 719 O O . ILE A 1 85 ? -0.503 -10.402 -43.755 1.00 67.50 85 ILE A O 1
ATOM 723 N N . ILE A 1 86 ? -0.011 -8.432 -42.795 1.00 75.69 86 ILE A N 1
ATOM 724 C CA . ILE A 1 86 ? -0.101 -8.850 -41.400 1.00 75.69 86 ILE A CA 1
ATOM 725 C C . ILE A 1 86 ? -1.294 -8.136 -40.770 1.00 75.69 86 ILE A C 1
ATOM 727 O O . ILE A 1 86 ? -1.384 -6.906 -40.799 1.00 75.69 86 ILE A O 1
ATOM 731 N N . ARG A 1 87 ? -2.209 -8.899 -40.173 1.00 76.12 87 ARG A N 1
ATOM 732 C CA . ARG A 1 87 ? -3.369 -8.359 -39.450 1.00 76.12 87 ARG A CA 1
ATOM 733 C C . ARG A 1 87 ? -3.184 -8.469 -37.947 1.00 76.12 87 ARG A C 1
ATOM 735 O O . ARG A 1 87 ? -2.602 -9.428 -37.446 1.00 76.12 87 ARG A O 1
ATOM 742 N N . CYS A 1 88 ? -3.712 -7.485 -37.221 1.00 80.94 88 CYS A N 1
ATOM 743 C CA . CYS A 1 88 ? -3.808 -7.569 -35.769 1.00 80.94 88 CYS A CA 1
ATOM 744 C C . CYS A 1 88 ? -4.845 -8.646 -35.388 1.00 80.94 88 CYS A C 1
ATOM 746 O O . CYS A 1 88 ? -6.008 -8.504 -35.768 1.00 80.94 88 CYS A O 1
ATOM 748 N N . PRO A 1 89 ? -4.488 -9.672 -34.591 1.00 77.19 89 PRO A N 1
ATOM 749 C CA . PRO A 1 89 ? -5.439 -10.706 -34.161 1.00 77.19 89 PRO A CA 1
ATOM 750 C C . PRO A 1 89 ? -6.586 -10.178 -33.285 1.00 77.19 89 PRO A C 1
ATOM 752 O O . PRO A 1 89 ? -7.603 -10.845 -33.111 1.00 77.19 89 PRO A O 1
ATOM 755 N N . PHE A 1 90 ? -6.418 -8.986 -32.708 1.00 77.00 90 PHE A N 1
ATOM 756 C CA . PHE A 1 90 ? -7.351 -8.390 -31.751 1.00 77.00 90 PHE A CA 1
ATOM 757 C C . PHE A 1 90 ? -8.186 -7.249 -32.337 1.00 77.00 90 PHE A C 1
ATOM 759 O O . PHE A 1 90 ? -9.202 -6.884 -31.746 1.00 77.00 90 PHE A O 1
ATOM 766 N N . TYR A 1 91 ? -7.786 -6.707 -33.490 1.00 73.94 91 TYR A N 1
ATOM 767 C CA . TYR A 1 91 ? -8.457 -5.593 -34.149 1.00 73.94 91 TYR A CA 1
ATOM 768 C C . TYR A 1 91 ? -8.682 -5.920 -35.625 1.00 73.94 91 TYR A C 1
ATOM 770 O O . TYR A 1 91 ? -7.758 -5.870 -36.438 1.00 73.94 91 TYR A O 1
ATOM 778 N N . LEU A 1 92 ? -9.929 -6.229 -35.985 1.00 60.16 92 LEU A N 1
ATOM 779 C CA . LEU A 1 92 ? -10.314 -6.324 -37.388 1.00 60.16 92 LEU A CA 1
ATOM 780 C C . LEU A 1 92 ? -10.377 -4.912 -37.984 1.00 60.16 92 LEU A C 1
ATOM 782 O O . LEU A 1 92 ? -10.876 -3.998 -37.330 1.00 60.16 92 LEU A O 1
ATOM 786 N N . ASN A 1 93 ? -9.921 -4.773 -39.235 1.00 60.00 93 ASN A N 1
ATOM 787 C CA . ASN A 1 93 ? -10.017 -3.595 -40.123 1.00 60.00 93 ASN A CA 1
ATOM 788 C C . ASN A 1 93 ? -8.724 -2.795 -40.362 1.00 60.00 93 ASN A C 1
ATOM 790 O O . ASN A 1 93 ? -8.800 -1.717 -40.955 1.00 60.00 93 ASN A O 1
ATOM 794 N N . LYS A 1 94 ? -7.543 -3.283 -39.955 1.00 65.62 94 LYS A N 1
ATOM 795 C CA . LYS A 1 94 ? -6.265 -2.675 -40.366 1.00 65.62 94 LYS A CA 1
ATOM 796 C C . LYS A 1 94 ? -5.253 -3.712 -40.836 1.00 65.62 94 LYS A C 1
ATOM 798 O O . LYS A 1 94 ? -4.921 -4.644 -40.105 1.00 65.62 94 LYS A O 1
ATOM 803 N N . ASP A 1 95 ? -4.757 -3.468 -42.042 1.00 75.44 95 ASP A N 1
ATOM 804 C CA . ASP A 1 95 ? -3.741 -4.259 -42.722 1.00 75.44 95 ASP A CA 1
ATOM 805 C C . ASP A 1 95 ? -2.385 -3.569 -42.564 1.00 75.44 95 ASP A C 1
ATOM 807 O O . ASP A 1 95 ? -2.270 -2.353 -42.747 1.00 75.44 95 ASP A O 1
ATOM 811 N N . TYR A 1 96 ? -1.365 -4.343 -42.200 1.00 74.94 96 TYR A N 1
ATOM 812 C CA . TYR A 1 96 ? 0.006 -3.872 -42.024 1.00 74.94 96 TYR A CA 1
ATOM 813 C C . TYR A 1 96 ? 0.931 -4.609 -42.985 1.00 74.94 96 TYR A C 1
ATOM 815 O O . TYR A 1 96 ? 0.824 -5.819 -43.132 1.00 74.94 96 TYR A O 1
ATOM 823 N N . TYR A 1 97 ? 1.866 -3.893 -43.607 1.00 69.00 97 TYR A N 1
ATOM 824 C CA . TYR A 1 97 ? 2.831 -4.484 -44.544 1.00 69.00 97 TYR A CA 1
ATOM 825 C C . TYR A 1 97 ? 4.160 -4.864 -43.871 1.00 69.00 97 TYR A C 1
ATOM 827 O O . TYR A 1 97 ? 4.918 -5.676 -44.391 1.00 69.00 97 TYR A O 1
ATOM 835 N N . PHE A 1 98 ? 4.444 -4.299 -42.690 1.00 76.12 98 PHE A N 1
ATOM 836 C CA . PHE A 1 98 ? 5.662 -4.563 -41.924 1.00 76.12 98 PHE A CA 1
ATOM 837 C C . PHE A 1 98 ? 5.345 -4.896 -40.461 1.00 76.12 98 PHE A C 1
ATOM 839 O O . PHE A 1 98 ? 4.476 -4.277 -39.841 1.00 76.12 98 PHE A O 1
ATOM 846 N N . VAL A 1 99 ? 6.112 -5.822 -39.870 1.00 75.31 99 VAL A N 1
ATOM 847 C CA . VAL A 1 99 ? 6.019 -6.176 -38.437 1.00 75.31 99 VAL A CA 1
ATOM 848 C C . VAL A 1 99 ? 6.229 -4.945 -37.546 1.00 75.31 99 VAL A C 1
ATOM 850 O O . VAL A 1 99 ? 5.559 -4.794 -36.529 1.00 75.31 99 VAL A O 1
ATOM 853 N N . SER A 1 100 ? 7.105 -4.023 -37.956 1.00 77.31 100 SER A N 1
ATOM 854 C CA . SER A 1 100 ? 7.345 -2.750 -37.265 1.00 77.31 100 SER A CA 1
ATOM 855 C C . SER A 1 100 ? 6.112 -1.840 -37.230 1.00 77.31 100 SER A C 1
ATOM 857 O O . SER A 1 100 ? 5.889 -1.143 -36.239 1.00 77.31 100 SER A O 1
ATOM 859 N N . ASP A 1 101 ? 5.281 -1.856 -38.275 1.00 80.81 101 ASP A N 1
ATOM 860 C CA . ASP A 1 101 ? 4.051 -1.065 -38.328 1.00 80.81 101 ASP A CA 1
ATOM 861 C C . ASP A 1 101 ? 2.960 -1.660 -37.436 1.00 80.81 101 ASP A C 1
ATOM 863 O O . ASP A 1 101 ? 2.251 -0.912 -36.754 1.00 80.81 101 ASP A O 1
ATOM 867 N N . LEU A 1 102 ? 2.870 -2.993 -37.393 1.00 83.44 102 LEU A N 1
ATOM 868 C CA . LEU A 1 102 ? 1.986 -3.705 -36.474 1.00 83.44 102 LEU A CA 1
ATOM 869 C C . LEU A 1 102 ? 2.407 -3.485 -35.013 1.00 83.44 102 LEU A C 1
ATOM 871 O O . LEU A 1 102 ? 1.557 -3.223 -34.164 1.00 83.44 102 LEU A O 1
ATOM 875 N N . LEU A 1 103 ? 3.712 -3.515 -34.729 1.00 82.88 103 LEU A N 1
ATOM 876 C CA . LEU A 1 103 ? 4.259 -3.224 -33.404 1.00 82.88 103 LEU A CA 1
ATOM 877 C C . LEU A 1 103 ? 3.913 -1.794 -32.981 1.00 82.88 103 LEU A C 1
ATOM 879 O O . LEU A 1 103 ? 3.338 -1.584 -31.919 1.00 82.88 103 LEU A O 1
ATOM 883 N N . ARG A 1 104 ? 4.130 -0.807 -33.859 1.00 82.94 104 ARG A N 1
ATOM 884 C CA . ARG A 1 104 ? 3.757 0.591 -33.592 1.00 82.94 104 ARG A CA 1
ATOM 885 C C . ARG A 1 104 ? 2.253 0.772 -33.362 1.00 82.94 104 ARG A C 1
ATOM 887 O O . ARG A 1 104 ? 1.856 1.654 -32.603 1.00 82.94 104 ARG A O 1
ATOM 894 N N . HIS A 1 105 ? 1.407 -0.016 -34.021 1.00 84.88 105 HIS A N 1
ATOM 895 C CA . HIS A 1 105 ? -0.029 -0.037 -33.745 1.00 84.88 105 HIS A CA 1
ATOM 896 C C . HIS A 1 105 ? -0.341 -0.603 -32.357 1.00 84.88 105 HIS A C 1
ATOM 898 O O . HIS A 1 105 ? -1.087 0.031 -31.610 1.00 84.88 105 HIS A O 1
ATOM 904 N N . ALA A 1 106 ? 0.258 -1.742 -32.007 1.00 85.00 106 ALA A N 1
ATOM 905 C CA . ALA A 1 106 ? 0.085 -2.381 -30.709 1.00 85.00 106 ALA A CA 1
ATOM 906 C C . ALA A 1 106 ? 0.524 -1.458 -29.560 1.00 85.00 106 ALA A C 1
ATOM 908 O O . ALA A 1 106 ? -0.250 -1.250 -28.627 1.00 85.00 106 ALA A O 1
ATOM 909 N N . SER A 1 107 ? 1.693 -0.814 -29.669 1.00 83.69 107 SER A N 1
ATOM 910 C CA . SER A 1 107 ? 2.202 0.112 -28.647 1.00 83.69 107 SER A CA 1
ATOM 911 C C . SER A 1 107 ? 1.320 1.353 -28.477 1.00 83.69 107 SER A C 1
ATOM 913 O O . SER A 1 107 ? 1.143 1.835 -27.361 1.00 83.69 107 SER A O 1
ATOM 915 N N . ARG A 1 108 ? 0.730 1.877 -29.564 1.00 82.62 108 ARG A N 1
ATOM 916 C CA . ARG A 1 108 ? -0.195 3.024 -29.488 1.00 82.62 108 ARG A CA 1
ATOM 917 C C . ARG A 1 108 ? -1.448 2.679 -28.687 1.00 82.62 108 ARG A C 1
ATOM 919 O O . ARG A 1 108 ? -1.796 3.415 -27.777 1.00 82.62 108 ARG A O 1
ATOM 926 N N . ILE A 1 109 ? -2.058 1.529 -28.966 1.00 80.31 109 ILE A N 1
ATOM 927 C CA . ILE A 1 109 ? -3.255 1.076 -28.243 1.00 80.31 109 ILE A CA 1
ATOM 928 C C . ILE A 1 109 ? -2.917 0.689 -26.799 1.00 80.31 109 ILE A C 1
ATOM 930 O O . ILE A 1 109 ? -3.657 1.008 -25.873 1.00 80.31 109 ILE A O 1
ATOM 934 N N . ALA A 1 110 ? -1.766 0.054 -26.570 1.00 77.88 110 ALA A N 1
ATOM 935 C CA . ALA A 1 110 ? -1.303 -0.261 -25.221 1.00 77.88 110 ALA A CA 1
ATOM 936 C C . ALA A 1 110 ? -1.003 1.003 -24.383 1.00 77.88 110 ALA A C 1
ATOM 938 O O . ALA A 1 110 ? -1.147 0.976 -23.159 1.00 77.88 110 ALA A O 1
ATOM 939 N N . GLY A 1 111 ? -0.603 2.104 -25.027 1.00 73.62 111 GLY A N 1
ATOM 940 C CA . GLY A 1 111 ? -0.333 3.396 -24.391 1.00 73.62 111 GLY A CA 1
ATOM 941 C C . GLY A 1 111 ? -1.564 4.288 -24.180 1.00 73.62 111 GLY A C 1
ATOM 942 O O . GLY A 1 111 ? -1.510 5.209 -23.360 1.00 73.62 111 GLY A O 1
ATOM 943 N N . ASP A 1 112 ? -2.678 4.023 -24.868 1.00 71.38 112 ASP A N 1
ATOM 944 C CA . ASP A 1 112 ? -3.880 4.861 -24.829 1.00 71.38 112 ASP A CA 1
ATOM 945 C C . ASP A 1 112 ? -4.715 4.617 -23.556 1.00 71.38 112 ASP A C 1
ATOM 947 O O . ASP A 1 112 ? -5.634 3.804 -23.477 1.00 71.38 112 ASP A O 1
ATOM 951 N N . LEU A 1 113 ? -4.420 5.398 -22.513 1.00 58.03 113 LEU A N 1
ATOM 952 C CA . LEU A 1 113 ? -5.078 5.308 -21.202 1.00 58.03 113 LEU A CA 1
ATOM 953 C C . LEU A 1 113 ? -6.506 5.890 -21.151 1.00 58.03 113 LEU A C 1
ATOM 955 O O . LEU A 1 113 ? -7.149 5.798 -20.104 1.00 58.03 113 LEU A O 1
ATOM 959 N N . HIS A 1 114 ? -6.981 6.551 -22.212 1.00 51.12 114 HIS A N 1
ATOM 960 C CA . HIS A 1 114 ? -8.211 7.364 -22.193 1.00 51.12 114 HIS A CA 1
ATOM 961 C C . HIS A 1 114 ? -9.410 6.767 -22.949 1.00 51.12 114 HIS A C 1
ATOM 963 O O . HIS A 1 114 ? -10.518 7.279 -22.784 1.00 51.12 114 HIS A O 1
ATOM 969 N N . GLY A 1 115 ? -9.228 5.701 -23.736 1.00 50.50 115 GLY A N 1
ATOM 970 C CA . GLY A 1 115 ? -10.288 5.145 -24.593 1.00 50.50 115 GLY A CA 1
ATOM 971 C C . GLY A 1 115 ? -10.625 3.672 -24.362 1.00 50.50 115 GLY A C 1
ATOM 972 O O . GLY A 1 115 ? -11.778 3.285 -24.549 1.00 50.50 115 GLY A O 1
ATOM 973 N N . ASP A 1 116 ? -9.662 2.867 -23.904 1.00 62.84 116 ASP A N 1
ATOM 974 C CA . ASP A 1 116 ? -9.751 1.410 -24.013 1.00 62.84 116 ASP A CA 1
ATOM 975 C C . ASP A 1 116 ? -9.951 0.677 -22.679 1.00 62.84 116 ASP A C 1
ATOM 977 O O . ASP A 1 116 ? -9.519 1.098 -21.599 1.00 62.84 116 ASP A O 1
ATOM 981 N N . THR A 1 117 ? -10.635 -0.470 -22.744 1.00 77.88 117 THR A N 1
ATOM 982 C CA . THR A 1 117 ? -10.815 -1.342 -21.575 1.00 77.88 117 THR A CA 1
ATOM 983 C C . THR A 1 117 ? -9.481 -1.983 -21.174 1.00 77.88 117 THR A C 1
ATOM 985 O O . THR A 1 117 ? -8.626 -2.237 -22.018 1.00 77.88 117 THR A O 1
ATOM 988 N N . VAL A 1 118 ? -9.307 -2.331 -19.890 1.00 80.12 118 VAL A N 1
ATOM 989 C CA . VAL A 1 118 ? -8.091 -3.018 -19.383 1.00 80.12 118 VAL A CA 1
ATOM 990 C C . VAL A 1 118 ? -7.752 -4.269 -20.206 1.00 80.12 118 VAL A C 1
ATOM 992 O O . VAL A 1 118 ? -6.583 -4.593 -20.387 1.00 80.12 118 VAL A O 1
ATOM 995 N N . LYS A 1 119 ? -8.771 -4.948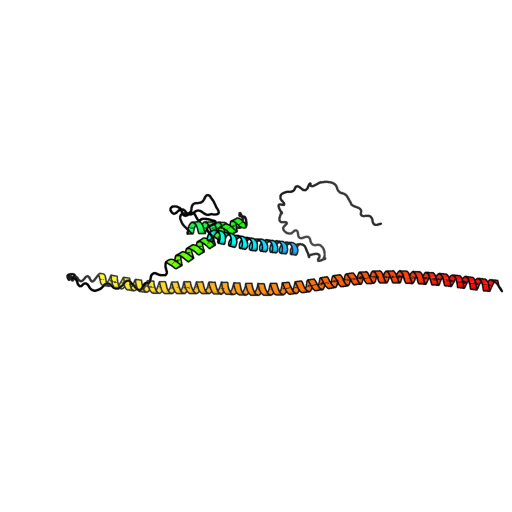 -20.748 1.00 82.94 119 LYS A N 1
ATOM 996 C CA . LYS A 1 119 ? -8.606 -6.118 -21.615 1.00 82.94 119 LYS A CA 1
ATOM 997 C C . LYS A 1 119 ? -8.031 -5.762 -22.987 1.00 82.94 119 LYS A C 1
ATOM 999 O O . LYS A 1 119 ? -7.179 -6.498 -23.461 1.00 82.94 119 LYS A O 1
ATOM 1004 N N . GLU A 1 120 ? -8.464 -4.666 -23.604 1.00 81.75 120 GLU A N 1
ATOM 1005 C CA . GLU A 1 120 ? -7.941 -4.223 -24.907 1.00 81.75 120 GLU A CA 1
ATOM 1006 C C . GLU A 1 120 ? -6.478 -3.783 -24.809 1.00 81.75 120 GLU A C 1
ATOM 1008 O O . GLU A 1 120 ? -5.650 -4.219 -25.610 1.00 81.75 120 GLU A O 1
ATOM 1013 N N . ILE A 1 121 ? -6.137 -3.039 -23.754 1.00 84.25 121 ILE A N 1
ATOM 1014 C CA . ILE A 1 121 ? -4.748 -2.677 -23.436 1.00 84.25 121 ILE A CA 1
ATOM 1015 C C . ILE A 1 121 ? -3.910 -3.947 -23.217 1.00 84.25 121 ILE A C 1
ATOM 1017 O O . ILE A 1 121 ? -2.807 -4.076 -23.746 1.00 84.25 121 ILE A O 1
ATOM 1021 N N . ALA A 1 122 ? -4.441 -4.921 -22.467 1.00 86.81 122 ALA A N 1
ATOM 1022 C CA . ALA A 1 122 ? -3.749 -6.177 -22.198 1.00 86.81 122 ALA A CA 1
ATOM 1023 C C . ALA A 1 122 ? -3.483 -7.004 -23.464 1.00 86.81 122 ALA A C 1
ATOM 1025 O O . ALA A 1 122 ? -2.393 -7.553 -23.598 1.00 86.81 122 ALA A O 1
ATOM 1026 N N . LYS A 1 123 ? -4.454 -7.085 -24.383 1.00 86.12 123 LYS A N 1
ATOM 1027 C CA . LYS A 1 123 ? -4.320 -7.789 -25.668 1.00 86.12 123 LYS A CA 1
ATOM 1028 C C . LYS A 1 123 ? -3.200 -7.194 -26.521 1.00 86.12 123 LYS A C 1
ATOM 1030 O O . LYS A 1 123 ? -2.318 -7.919 -26.970 1.00 86.12 123 LYS A O 1
ATOM 1035 N N . HIS A 1 124 ? -3.194 -5.872 -26.696 1.00 89.12 124 HIS A N 1
ATOM 1036 C CA . HIS A 1 124 ? -2.206 -5.194 -27.540 1.00 89.12 124 HIS A CA 1
ATOM 1037 C C . HIS A 1 124 ? -0.816 -5.161 -26.893 1.00 89.12 124 HIS A C 1
ATOM 1039 O O . HIS A 1 124 ? 0.182 -5.352 -27.579 1.00 89.12 124 HIS A O 1
ATOM 1045 N N . SER A 1 125 ? -0.739 -5.052 -25.565 1.00 85.81 125 SER A N 1
ATOM 1046 C CA . SER A 1 125 ? 0.526 -5.210 -24.838 1.00 85.81 125 SER A CA 1
ATOM 1047 C C . SER A 1 125 ? 1.064 -6.651 -24.889 1.00 85.81 125 SER A C 1
ATOM 1049 O O . SER A 1 125 ? 2.273 -6.866 -24.961 1.00 85.81 125 SER A O 1
ATOM 1051 N N . ALA A 1 126 ? 0.189 -7.662 -24.892 1.00 87.50 126 ALA A N 1
ATOM 1052 C CA . ALA A 1 126 ? 0.596 -9.049 -25.112 1.00 87.50 126 ALA A CA 1
ATOM 1053 C C . ALA A 1 126 ? 1.104 -9.281 -26.545 1.00 87.50 126 ALA A C 1
ATOM 1055 O O . ALA A 1 126 ? 2.104 -9.977 -26.723 1.00 87.50 126 ALA A O 1
ATOM 1056 N N . LEU A 1 127 ? 0.459 -8.666 -27.545 1.00 86.75 127 LEU A N 1
ATOM 1057 C CA . LEU A 1 127 ? 0.887 -8.714 -28.945 1.00 86.75 127 LEU A CA 1
ATOM 1058 C C . LEU A 1 127 ? 2.279 -8.107 -29.138 1.00 86.75 127 LEU A C 1
ATOM 1060 O O . LEU A 1 127 ? 3.123 -8.723 -29.777 1.00 86.75 127 LEU A O 1
ATOM 1064 N N . GLU A 1 128 ? 2.531 -6.935 -28.553 1.00 86.81 128 GLU A N 1
ATOM 1065 C CA . GLU A 1 128 ? 3.840 -6.270 -28.578 1.00 86.81 128 GLU A CA 1
ATOM 1066 C C . GLU A 1 128 ? 4.944 -7.201 -28.058 1.00 86.81 128 GLU A C 1
ATOM 1068 O O . GLU A 1 128 ? 5.915 -7.475 -28.761 1.00 86.81 128 GLU A O 1
ATOM 1073 N N . ARG A 1 129 ? 4.734 -7.799 -26.877 1.00 85.62 129 ARG A N 1
ATOM 1074 C CA . ARG A 1 129 ? 5.678 -8.761 -26.288 1.00 85.62 129 ARG A CA 1
ATOM 1075 C C . ARG A 1 129 ? 5.890 -9.999 -27.148 1.00 85.62 129 ARG A C 1
ATOM 1077 O O . ARG A 1 129 ? 6.996 -10.531 -27.187 1.00 85.62 129 ARG A O 1
ATOM 1084 N N . TYR A 1 130 ? 4.835 -10.492 -27.789 1.00 85.06 130 TYR A N 1
ATOM 1085 C CA . TYR A 1 130 ? 4.918 -11.656 -28.665 1.00 85.06 130 TYR A CA 1
ATOM 1086 C C . TYR A 1 130 ? 5.723 -11.356 -29.936 1.00 85.06 130 TYR A C 1
ATOM 1088 O O . TYR A 1 130 ? 6.568 -12.160 -30.328 1.00 85.06 130 TYR A O 1
ATOM 1096 N N . LEU A 1 131 ? 5.520 -10.185 -30.548 1.00 83.69 131 LEU A N 1
ATOM 1097 C CA . LEU A 1 131 ? 6.285 -9.752 -31.718 1.00 83.69 131 LEU A CA 1
ATOM 1098 C C . LEU A 1 131 ? 7.758 -9.514 -31.368 1.00 83.69 131 LEU A C 1
ATOM 1100 O O . LEU A 1 131 ? 8.628 -9.991 -32.090 1.00 83.69 131 LEU A O 1
ATOM 1104 N N . ASP A 1 132 ? 8.049 -8.874 -30.233 1.00 83.69 132 ASP A N 1
ATOM 1105 C CA . ASP A 1 132 ? 9.422 -8.721 -29.732 1.00 83.69 132 ASP A CA 1
ATOM 1106 C C . ASP A 1 132 ? 10.094 -10.072 -29.469 1.00 83.69 132 ASP A C 1
ATOM 1108 O O . ASP A 1 132 ? 11.267 -10.267 -29.808 1.00 83.69 132 ASP A O 1
ATOM 1112 N N . PHE A 1 133 ? 9.350 -11.022 -28.893 1.00 81.88 133 PHE A N 1
ATOM 1113 C CA . PHE A 1 133 ? 9.817 -12.389 -28.689 1.00 81.88 133 PHE A CA 1
ATOM 1114 C C . PHE A 1 133 ? 10.157 -13.057 -30.027 1.00 81.88 133 PHE A C 1
ATOM 1116 O O . PHE A 1 133 ? 11.263 -13.569 -30.167 1.00 81.88 133 PHE A O 1
ATOM 1123 N N . LYS A 1 134 ? 9.280 -12.975 -31.036 1.00 78.50 134 LYS A N 1
ATOM 1124 C CA . LYS A 1 134 ? 9.528 -13.539 -32.376 1.00 78.50 134 LYS A CA 1
ATOM 1125 C C . LYS A 1 134 ? 10.710 -12.886 -33.098 1.00 78.50 134 LYS A C 1
ATOM 1127 O O . LYS A 1 134 ? 11.558 -13.595 -33.625 1.00 78.50 134 LYS A O 1
ATOM 1132 N N . ILE A 1 135 ? 10.837 -11.558 -33.043 1.00 75.31 135 ILE A N 1
ATOM 1133 C CA . ILE A 1 135 ? 11.987 -10.824 -33.607 1.00 75.31 135 ILE A CA 1
ATOM 1134 C C . ILE A 1 135 ? 13.299 -11.226 -32.909 1.00 75.31 135 ILE A C 1
ATOM 1136 O O . ILE A 1 135 ? 14.372 -11.209 -33.517 1.00 75.31 135 ILE A O 1
ATOM 1140 N N . SER A 1 136 ? 13.237 -11.554 -31.618 1.00 71.00 136 SER A N 1
ATOM 1141 C CA . SER A 1 136 ? 14.397 -12.003 -30.842 1.00 71.00 136 SER A CA 1
ATOM 1142 C C . SER A 1 136 ? 14.765 -13.462 -31.129 1.00 71.00 136 SER A C 1
ATOM 1144 O O . SER A 1 136 ? 15.953 -13.786 -31.136 1.00 71.00 136 SER A O 1
ATOM 1146 N N . ASP A 1 137 ? 13.774 -14.309 -31.415 1.00 63.81 137 ASP A N 1
ATOM 1147 C CA . ASP A 1 137 ? 13.943 -15.721 -31.777 1.00 63.81 137 ASP A CA 1
ATOM 1148 C C . ASP A 1 137 ? 14.539 -15.867 -33.192 1.00 63.81 137 ASP A C 1
ATOM 1150 O O . ASP A 1 137 ? 15.508 -16.602 -33.380 1.00 63.81 137 ASP A O 1
ATOM 1154 N N . ASP A 1 138 ? 14.104 -15.052 -34.163 1.00 56.75 138 ASP A N 1
ATOM 1155 C CA . ASP A 1 138 ? 14.674 -15.021 -35.526 1.00 56.75 138 ASP A CA 1
ATOM 1156 C C . ASP A 1 138 ? 16.152 -14.574 -35.549 1.00 56.75 138 ASP A C 1
ATOM 1158 O O . ASP A 1 138 ? 16.950 -15.020 -36.378 1.00 56.75 138 ASP A O 1
ATOM 1162 N N . LYS A 1 139 ? 16.583 -13.753 -34.578 1.00 52.88 139 LYS A N 1
ATOM 1163 C CA . LYS A 1 139 ? 18.003 -13.380 -34.388 1.00 52.88 139 LYS A CA 1
ATOM 1164 C C . LYS A 1 139 ? 18.869 -14.518 -33.830 1.00 52.88 139 LYS A C 1
ATOM 1166 O O . LYS A 1 139 ? 20.096 -14.363 -33.770 1.00 52.88 139 LYS A O 1
ATOM 1171 N N . SER A 1 140 ? 18.269 -15.626 -33.392 1.00 45.34 140 SER A N 1
ATOM 1172 C CA . SER A 1 140 ? 18.985 -16.825 -32.940 1.00 45.34 140 SER A CA 1
ATOM 1173 C C . SER A 1 140 ? 19.264 -17.816 -34.082 1.00 45.34 140 SER A C 1
ATOM 1175 O O . SER A 1 140 ? 20.260 -18.535 -34.018 1.00 45.34 140 SER A O 1
ATOM 1177 N N . HIS A 1 141 ? 18.505 -17.766 -35.187 1.00 42.06 141 HIS A N 1
ATOM 1178 C CA . HIS A 1 141 ? 18.764 -18.578 -36.386 1.00 42.06 141 HIS A CA 1
ATOM 1179 C C . HIS A 1 141 ? 19.767 -17.968 -37.381 1.00 42.06 141 HIS A C 1
ATOM 1181 O O . HIS A 1 141 ? 20.285 -18.687 -38.231 1.00 42.06 141 HIS A O 1
ATOM 1187 N N . VAL A 1 142 ? 20.134 -16.689 -37.241 1.00 40.81 142 VAL A N 1
ATOM 1188 C CA . VAL A 1 142 ? 21.167 -16.032 -38.080 1.00 40.81 142 VAL A CA 1
ATOM 1189 C C . VAL A 1 142 ? 22.568 -16.055 -37.433 1.00 40.81 142 VAL A C 1
ATOM 1191 O O . VAL A 1 142 ? 23.540 -15.605 -38.029 1.00 40.81 142 VAL A O 1
ATOM 1194 N N . ARG A 1 143 ? 22.726 -16.621 -36.226 1.00 37.06 143 ARG A N 1
ATOM 1195 C CA . ARG A 1 143 ? 24.022 -16.669 -35.510 1.00 37.06 143 ARG A CA 1
ATOM 1196 C C . ARG A 1 143 ? 24.717 -18.034 -35.476 1.00 37.06 143 ARG A C 1
ATOM 1198 O O . ARG A 1 143 ? 25.601 -18.224 -34.654 1.00 37.06 143 ARG A O 1
ATOM 1205 N N . ASN A 1 144 ? 24.382 -18.938 -36.396 1.00 39.69 144 ASN A N 1
ATOM 1206 C CA . ASN A 1 144 ? 25.150 -20.167 -36.637 1.00 39.69 144 ASN A CA 1
ATOM 1207 C C . ASN A 1 144 ? 25.391 -20.393 -38.142 1.00 39.69 144 ASN A C 1
ATOM 1209 O O . ASN A 1 144 ? 24.999 -21.413 -38.701 1.00 39.69 144 ASN A O 1
ATOM 1213 N N . VAL A 1 145 ? 26.025 -19.427 -38.811 1.00 37.06 145 VAL A N 1
ATOM 1214 C CA . VAL A 1 145 ? 26.860 -19.732 -39.980 1.00 37.06 145 VAL A CA 1
ATOM 1215 C C . VAL A 1 145 ? 28.289 -19.507 -39.524 1.00 37.06 145 VAL A C 1
ATOM 1217 O O . VAL A 1 145 ? 28.680 -18.372 -39.261 1.00 37.06 145 VAL A O 1
ATOM 1220 N N . ASP A 1 146 ? 29.025 -20.607 -39.381 1.00 37.06 146 ASP A N 1
ATOM 1221 C CA . ASP A 1 146 ? 30.459 -20.624 -39.127 1.00 37.06 146 ASP A CA 1
ATOM 1222 C C . ASP A 1 146 ? 31.173 -19.741 -40.160 1.00 37.06 146 ASP A C 1
ATOM 1224 O O . ASP A 1 146 ? 31.417 -20.143 -41.302 1.00 37.06 146 ASP A O 1
ATOM 1228 N N . THR A 1 147 ? 31.544 -18.526 -39.768 1.00 42.16 147 THR A N 1
ATOM 1229 C CA . THR A 1 147 ? 32.493 -17.695 -40.513 1.00 42.16 147 THR A CA 1
ATOM 1230 C C . THR A 1 147 ? 33.913 -18.202 -40.275 1.00 42.16 147 THR A C 1
ATOM 1232 O O . THR A 1 147 ? 34.732 -17.473 -39.738 1.00 42.16 147 THR A O 1
ATOM 1235 N N . ASP A 1 148 ? 34.184 -19.455 -40.650 1.00 39.44 148 ASP A N 1
ATOM 1236 C CA . ASP A 1 148 ? 35.541 -20.028 -40.723 1.00 39.44 148 ASP A CA 1
ATOM 1237 C C . ASP A 1 148 ? 35.729 -21.010 -41.900 1.00 39.44 148 ASP A C 1
ATOM 1239 O O . ASP A 1 148 ? 36.771 -21.648 -42.050 1.00 39.44 148 ASP A O 1
ATOM 1243 N N . LYS A 1 149 ? 34.756 -21.109 -42.817 1.00 49.44 149 LYS A N 1
ATOM 1244 C CA . LYS A 1 149 ? 34.903 -21.871 -44.070 1.00 49.44 149 LYS A CA 1
ATOM 1245 C C . LYS A 1 149 ? 34.458 -21.069 -45.288 1.00 49.44 149 LYS A C 1
ATOM 1247 O O . LYS A 1 149 ? 33.501 -21.432 -45.959 1.00 49.44 149 LYS A O 1
ATOM 1252 N N . LEU A 1 150 ? 35.189 -20.007 -45.621 1.00 38.12 150 LEU A N 1
ATOM 1253 C CA . LEU A 1 150 ? 35.214 -19.526 -47.005 1.00 38.12 150 LEU A CA 1
ATOM 1254 C C . LEU A 1 150 ? 36.518 -18.813 -47.369 1.00 38.12 150 LEU A C 1
ATOM 1256 O O . LEU A 1 150 ? 36.452 -17.723 -47.898 1.00 38.12 150 LEU A O 1
ATOM 1260 N N . PHE A 1 151 ? 37.688 -19.419 -47.152 1.00 31.06 151 PHE A N 1
ATOM 1261 C CA . PHE A 1 151 ? 38.858 -19.152 -48.007 1.00 31.06 151 PHE A CA 1
ATOM 1262 C C . PHE A 1 151 ? 39.753 -20.391 -48.077 1.00 31.06 151 PHE A C 1
ATOM 1264 O O . PHE A 1 151 ? 40.843 -20.444 -47.521 1.00 31.06 151 PHE A O 1
ATOM 1271 N N . HIS A 1 152 ? 39.280 -21.405 -48.799 1.00 39.25 152 HIS A N 1
ATOM 1272 C CA . HIS A 1 152 ? 40.168 -22.375 -49.428 1.00 39.25 152 HIS A CA 1
ATOM 1273 C C . HIS A 1 152 ? 39.737 -22.517 -50.888 1.00 39.25 152 HIS A C 1
ATOM 1275 O O . HIS A 1 152 ? 38.893 -23.339 -51.231 1.00 39.25 152 HIS A O 1
ATOM 1281 N N . VAL A 1 153 ? 40.309 -21.682 -51.756 1.00 32.47 153 VAL A N 1
ATOM 1282 C CA . VAL A 1 153 ? 40.404 -21.997 -53.181 1.00 32.47 153 VAL A CA 1
ATOM 1283 C C . VAL A 1 153 ? 41.876 -21.985 -53.537 1.00 32.47 153 VAL A C 1
ATOM 1285 O O . VAL A 1 153 ? 42.587 -20.996 -53.374 1.00 32.47 153 VAL A O 1
ATOM 1288 N N . ASN A 1 154 ? 42.312 -23.169 -53.939 1.00 31.66 154 ASN A N 1
ATOM 1289 C CA . ASN A 1 154 ? 43.662 -23.503 -54.328 1.00 31.66 154 ASN A CA 1
ATOM 1290 C C . ASN A 1 154 ? 44.077 -22.768 -55.606 1.00 31.66 154 ASN A C 1
ATOM 1292 O O . ASN A 1 154 ? 43.262 -22.506 -56.487 1.00 31.66 154 ASN A O 1
ATOM 1296 N N . SER A 1 155 ? 45.385 -22.527 -55.687 1.00 41.50 155 SER A N 1
ATOM 1297 C CA . SER A 1 155 ? 46.182 -22.275 -56.887 1.00 41.50 155 SER A CA 1
ATOM 1298 C C . SER A 1 155 ? 45.539 -22.698 -58.210 1.00 41.50 155 SER A C 1
ATOM 1300 O O . SER A 1 155 ? 45.439 -23.887 -58.504 1.00 41.50 155 SER A O 1
ATOM 1302 N N . ALA A 1 156 ? 45.308 -21.718 -59.078 1.00 31.36 156 ALA A N 1
ATOM 1303 C CA . ALA A 1 156 ? 45.482 -21.880 -60.512 1.00 31.36 156 ALA A CA 1
ATOM 1304 C C . ALA A 1 156 ? 46.295 -20.684 -61.016 1.00 31.36 156 ALA A C 1
ATOM 1306 O O . ALA A 1 156 ? 45.860 -19.535 -60.973 1.00 31.36 156 ALA A O 1
ATOM 1307 N N . LYS A 1 157 ? 47.534 -20.974 -61.414 1.00 43.31 157 LYS A N 1
ATOM 1308 C CA . LYS A 1 157 ? 48.376 -20.073 -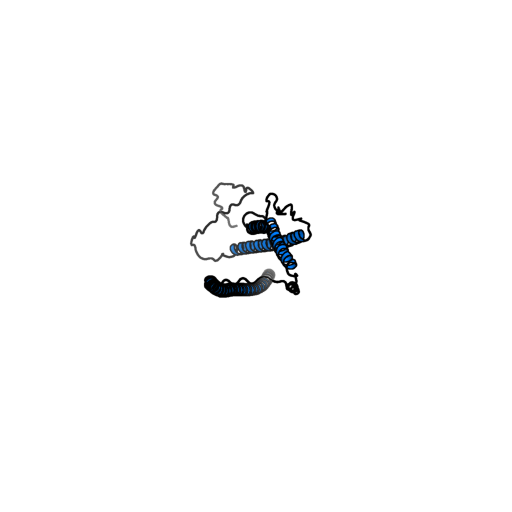62.192 1.00 43.31 157 LYS A CA 1
ATOM 1309 C C . LYS A 1 157 ? 47.733 -19.980 -63.568 1.00 43.31 157 LYS A C 1
ATOM 1311 O O . LYS A 1 157 ? 47.716 -20.996 -64.242 1.00 43.31 157 LYS A O 1
ATOM 1316 N N . ASP A 1 158 ? 47.286 -18.804 -63.988 1.00 31.73 158 ASP A N 1
ATOM 1317 C CA . ASP A 1 158 ? 47.238 -18.480 -65.410 1.00 31.73 158 ASP A CA 1
ATOM 1318 C C . ASP A 1 158 ? 47.439 -16.984 -65.651 1.00 31.73 158 ASP A C 1
ATOM 1320 O O . ASP A 1 158 ? 47.054 -16.117 -64.870 1.00 31.73 158 ASP A O 1
ATOM 1324 N N . LYS A 1 159 ? 48.206 -16.732 -66.707 1.00 49.00 159 LYS A N 1
ATOM 1325 C CA . LYS A 1 159 ? 48.930 -15.505 -67.036 1.00 49.00 159 LYS A CA 1
ATOM 1326 C C . LYS A 1 159 ? 47.982 -14.345 -67.364 1.00 49.00 159 LYS A C 1
ATOM 1328 O O . LYS A 1 159 ? 47.158 -14.472 -68.261 1.00 49.00 159 LYS A O 1
ATOM 1333 N N . LEU A 1 160 ? 48.213 -13.176 -66.762 1.00 28.36 160 LEU A N 1
ATOM 1334 C CA . LEU A 1 160 ? 47.792 -11.887 -67.327 1.00 28.36 160 LEU A CA 1
ATOM 1335 C C . LEU A 1 160 ? 49.013 -11.166 -67.923 1.00 28.36 160 LEU A C 1
ATOM 1337 O O . LEU A 1 160 ? 50.084 -11.176 -67.305 1.00 28.36 160 LEU A O 1
ATOM 1341 N N . PRO A 1 161 ? 48.896 -10.572 -69.125 1.00 33.09 161 PRO A N 1
ATOM 1342 C CA . PRO A 1 161 ? 50.010 -9.906 -69.775 1.00 33.09 161 PRO A CA 1
ATOM 1343 C C . PRO A 1 161 ? 50.329 -8.587 -69.066 1.00 33.09 161 PRO A C 1
ATOM 1345 O O . PRO A 1 161 ? 49.446 -7.805 -68.718 1.00 33.09 161 PRO A O 1
ATOM 1348 N N . ARG A 1 162 ? 51.630 -8.341 -68.884 1.00 41.22 162 ARG A N 1
ATOM 1349 C CA . ARG A 1 162 ? 52.184 -7.043 -68.488 1.00 41.22 162 ARG A CA 1
ATOM 1350 C C . ARG A 1 162 ? 51.753 -5.974 -69.490 1.00 41.22 162 ARG A C 1
ATOM 1352 O O . ARG A 1 162 ? 52.134 -6.055 -70.655 1.00 41.22 162 ARG A O 1
ATOM 1359 N N . VAL A 1 163 ? 51.106 -4.922 -69.000 1.00 34.34 163 VAL A N 1
ATOM 1360 C CA . VAL A 1 163 ? 51.174 -3.593 -69.613 1.00 34.34 163 VAL A CA 1
ATOM 1361 C C . VAL A 1 163 ? 51.557 -2.612 -68.513 1.00 34.34 163 VAL A C 1
ATOM 1363 O O . VAL A 1 163 ? 50.804 -2.383 -67.573 1.00 34.34 163 VAL A O 1
ATOM 1366 N N . ASN A 1 164 ? 52.776 -2.086 -68.615 1.00 46.19 164 ASN A N 1
ATOM 1367 C CA . ASN A 1 164 ? 53.242 -0.967 -67.813 1.00 46.19 164 ASN A CA 1
ATOM 1368 C C . ASN A 1 164 ? 52.759 0.320 -68.485 1.00 46.19 164 ASN A C 1
ATOM 1370 O O . ASN A 1 164 ? 53.179 0.587 -69.609 1.00 46.19 164 ASN A O 1
ATOM 1374 N N . VAL A 1 165 ? 51.965 1.130 -67.790 1.00 39.72 165 VAL A N 1
ATOM 1375 C CA . VAL A 1 165 ? 51.923 2.583 -67.998 1.00 39.72 165 VAL A CA 1
ATOM 1376 C C . VAL A 1 165 ? 51.824 3.215 -66.613 1.00 39.72 165 VAL A C 1
ATOM 1378 O O . VAL A 1 165 ? 50.934 2.889 -65.832 1.00 39.72 165 VAL A O 1
ATOM 1381 N N . ALA A 1 166 ? 52.813 4.038 -66.279 1.00 49.56 166 ALA A N 1
ATOM 1382 C CA . ALA A 1 166 ? 52.827 4.833 -65.065 1.00 49.56 166 ALA A CA 1
ATOM 1383 C C . ALA A 1 166 ? 51.845 6.000 -65.220 1.00 49.56 166 ALA A C 1
ATOM 1385 O O . ALA A 1 166 ? 51.989 6.773 -66.161 1.00 49.56 166 ALA A O 1
ATOM 1386 N N . ASP A 1 167 ? 50.910 6.149 -64.279 1.00 43.84 167 ASP A N 1
ATOM 1387 C CA . ASP A 1 167 ? 50.088 7.352 -64.135 1.00 43.84 167 ASP A CA 1
ATOM 1388 C C . ASP A 1 167 ? 50.187 7.873 -62.688 1.00 43.84 167 ASP A C 1
ATOM 1390 O O . ASP A 1 167 ? 49.483 7.421 -61.778 1.00 43.84 167 ASP A O 1
ATOM 1394 N N . ASP A 1 168 ? 51.047 8.878 -62.489 1.00 48.91 168 ASP A N 1
ATOM 1395 C CA . ASP A 1 168 ? 51.303 9.610 -61.230 1.00 48.91 168 ASP A CA 1
ATOM 1396 C C . ASP A 1 168 ? 50.056 10.277 -60.608 1.00 48.91 168 ASP A C 1
ATOM 1398 O O . ASP A 1 168 ? 50.084 10.779 -59.484 1.00 48.91 168 ASP A O 1
ATOM 1402 N N . LYS A 1 169 ? 48.910 10.265 -61.299 1.00 52.53 169 LYS A N 1
ATOM 1403 C CA . LYS A 1 169 ? 47.642 10.798 -60.779 1.00 52.53 169 LYS A CA 1
ATOM 1404 C C . LYS A 1 169 ? 46.939 9.848 -59.803 1.00 52.53 169 LYS A C 1
ATOM 1406 O O . LYS A 1 169 ? 46.107 10.312 -59.029 1.00 52.53 169 LYS A O 1
ATOM 1411 N N . SER A 1 170 ? 47.266 8.551 -59.794 1.00 49.56 170 SER A N 1
ATOM 1412 C CA . SER A 1 170 ? 46.603 7.586 -58.899 1.00 49.56 170 SER A CA 1
ATOM 1413 C C . SER A 1 170 ? 47.170 7.572 -57.471 1.00 49.56 170 SER A C 1
ATOM 1415 O O . SER A 1 170 ? 46.434 7.283 -56.532 1.00 49.56 170 SER A O 1
ATOM 1417 N N . LEU A 1 171 ? 48.430 7.975 -57.264 1.00 48.50 171 LEU A N 1
ATOM 1418 C CA . LEU A 1 171 ? 49.092 7.935 -55.950 1.00 48.50 171 LEU A CA 1
ATOM 1419 C C . LEU A 1 171 ? 48.549 9.000 -54.973 1.00 48.50 171 LEU A C 1
ATOM 1421 O O . LEU A 1 171 ? 48.365 8.724 -53.789 1.00 48.50 171 LEU A O 1
ATOM 1425 N N . ASN A 1 172 ? 48.206 10.194 -55.471 1.00 50.94 172 ASN A N 1
ATOM 1426 C CA . ASN A 1 172 ? 47.551 11.244 -54.674 1.00 50.94 172 ASN A CA 1
ATOM 1427 C C . ASN A 1 172 ? 46.105 10.890 -54.307 1.00 50.94 172 ASN A C 1
ATOM 1429 O O . ASN A 1 172 ? 45.626 11.270 -53.239 1.00 50.94 172 ASN A O 1
ATOM 1433 N N . VAL A 1 173 ? 45.416 10.137 -55.167 1.00 51.50 173 VAL A N 1
ATOM 1434 C CA . VAL A 1 173 ? 44.079 9.609 -54.880 1.00 51.50 173 VAL A CA 1
ATOM 1435 C C . VAL A 1 173 ? 44.191 8.521 -53.806 1.00 51.50 173 VAL A C 1
ATOM 1437 O O . VAL A 1 173 ? 43.543 8.605 -52.774 1.00 51.50 173 VAL A O 1
ATOM 1440 N N . VAL A 1 174 ? 45.102 7.559 -53.938 1.00 52.91 174 VAL A N 1
ATOM 1441 C CA . VAL A 1 174 ? 45.273 6.502 -52.922 1.00 52.91 174 VAL A CA 1
ATOM 1442 C C . VAL A 1 174 ? 45.680 7.066 -51.547 1.00 52.91 174 VAL A C 1
ATOM 1444 O O . VAL A 1 174 ? 45.123 6.648 -50.531 1.00 52.91 174 VAL A O 1
ATOM 1447 N N . ASN A 1 175 ? 46.555 8.078 -51.493 1.00 56.00 175 ASN A N 1
ATOM 1448 C CA . ASN A 1 175 ? 46.945 8.726 -50.232 1.00 56.00 175 ASN A CA 1
ATOM 1449 C C . ASN A 1 175 ? 45.825 9.574 -49.597 1.00 56.00 175 ASN A C 1
ATOM 1451 O O . ASN A 1 175 ? 45.704 9.614 -48.373 1.00 56.00 175 ASN A O 1
ATOM 1455 N N . THR A 1 176 ? 44.970 10.223 -50.395 1.00 58.66 176 THR A N 1
ATOM 1456 C CA . THR A 1 176 ? 43.817 10.984 -49.869 1.00 58.66 176 THR A CA 1
ATOM 1457 C C . THR A 1 176 ? 42.714 10.070 -49.336 1.00 58.66 176 THR A C 1
ATOM 1459 O O . THR A 1 176 ? 42.165 10.346 -48.271 1.00 58.66 176 THR A O 1
ATOM 1462 N N . TYR A 1 177 ? 42.432 8.947 -50.001 1.00 58.56 177 TYR A N 1
ATOM 1463 C CA . TYR A 1 177 ? 41.481 7.947 -49.503 1.00 58.56 177 TYR A CA 1
ATOM 1464 C C . TYR A 1 177 ? 41.996 7.215 -48.253 1.00 58.56 177 TYR A C 1
ATOM 1466 O O . TYR A 1 177 ? 41.208 6.943 -47.350 1.00 58.56 177 TYR A O 1
ATOM 1474 N N . SER A 1 178 ? 43.307 6.963 -48.152 1.00 63.88 178 SER A N 1
ATOM 1475 C CA . SER A 1 178 ? 43.930 6.429 -46.931 1.00 63.88 178 SER A CA 1
ATOM 1476 C C . SER A 1 178 ? 43.761 7.378 -45.737 1.00 63.88 178 SER A C 1
ATOM 1478 O O . SER A 1 178 ? 43.324 6.943 -44.674 1.00 63.88 178 SER A O 1
ATOM 1480 N N . GLY A 1 179 ? 44.018 8.680 -45.914 1.00 67.06 179 GLY A N 1
ATOM 1481 C CA . GLY A 1 179 ? 43.825 9.668 -44.846 1.00 67.06 179 GLY A CA 1
ATOM 1482 C C . GLY A 1 179 ? 42.358 9.844 -44.437 1.00 67.06 179 GLY A C 1
ATOM 1483 O O . GLY A 1 179 ? 42.052 9.975 -43.252 1.00 67.06 179 GLY A O 1
ATOM 1484 N N . LEU A 1 180 ? 41.433 9.792 -45.401 1.00 72.31 180 LEU A N 1
ATOM 1485 C CA . LEU A 1 180 ? 39.992 9.816 -45.132 1.00 72.31 180 LEU A CA 1
ATOM 1486 C C . LEU A 1 180 ? 39.528 8.573 -44.364 1.00 72.31 180 LEU A C 1
ATOM 1488 O O . LEU A 1 180 ? 38.693 8.692 -43.472 1.00 72.31 180 LEU A O 1
ATOM 1492 N N . PHE A 1 181 ? 40.078 7.398 -44.671 1.00 75.19 181 PHE A N 1
ATOM 1493 C CA . PHE A 1 181 ? 39.756 6.160 -43.965 1.00 75.19 181 PHE A CA 1
ATOM 1494 C C . PHE A 1 181 ? 40.192 6.210 -42.493 1.00 75.19 181 PHE A C 1
ATOM 1496 O O . PHE A 1 181 ? 39.388 5.914 -41.611 1.00 75.19 181 PHE A O 1
ATOM 1503 N N . GLU A 1 182 ? 41.408 6.683 -42.213 1.00 76.56 182 GLU A N 1
ATOM 1504 C CA . GLU A 1 182 ? 41.903 6.872 -40.841 1.00 76.56 182 GLU A CA 1
ATOM 1505 C C . GLU A 1 182 ? 41.057 7.882 -40.049 1.00 76.56 182 GLU A C 1
ATOM 1507 O O . GLU A 1 182 ? 40.670 7.626 -38.907 1.00 76.56 182 GLU A O 1
ATOM 1512 N N . LEU A 1 183 ? 40.678 9.007 -40.666 1.00 78.25 183 LEU A N 1
ATOM 1513 C CA . LEU A 1 183 ? 39.791 9.993 -40.037 1.00 78.25 183 LEU A CA 1
ATOM 1514 C C . LEU A 1 183 ? 38.406 9.410 -39.724 1.00 78.25 183 LEU A C 1
ATOM 1516 O O . LEU A 1 183 ? 37.862 9.663 -38.646 1.00 78.25 183 LEU A O 1
ATOM 1520 N N . VAL A 1 184 ? 37.844 8.606 -40.631 1.00 84.56 184 VAL A N 1
ATOM 1521 C CA . VAL A 1 184 ? 36.562 7.918 -40.418 1.00 84.56 184 VAL A CA 1
ATOM 1522 C C . VAL A 1 184 ? 36.667 6.896 -39.288 1.00 84.56 184 VAL A C 1
ATOM 1524 O O . VAL A 1 184 ? 35.756 6.824 -38.464 1.00 84.56 184 VAL A O 1
ATOM 1527 N N . LEU A 1 185 ? 37.767 6.146 -39.190 1.00 78.38 185 LEU A N 1
ATOM 1528 C CA . LEU A 1 185 ? 37.985 5.192 -38.100 1.00 78.38 185 LEU A CA 1
ATOM 1529 C C . LEU A 1 185 ? 38.094 5.885 -36.738 1.00 78.38 185 LEU A C 1
ATOM 1531 O O . LEU A 1 185 ? 37.422 5.475 -35.788 1.00 78.38 185 LEU A O 1
ATOM 1535 N N . VAL A 1 186 ? 38.875 6.965 -36.640 1.00 83.38 186 VAL A N 1
ATOM 1536 C CA . VAL A 1 186 ? 39.008 7.756 -35.404 1.00 83.38 186 VAL A CA 1
ATOM 1537 C C . VAL A 1 186 ? 37.662 8.370 -35.005 1.00 83.38 186 VAL A C 1
ATOM 1539 O O . VAL A 1 186 ? 37.256 8.292 -33.839 1.00 83.38 186 VAL A O 1
ATOM 1542 N N . PHE A 1 187 ? 36.918 8.924 -35.965 1.00 88.44 187 PHE A N 1
ATOM 1543 C CA . PHE A 1 187 ? 35.576 9.449 -35.716 1.00 88.44 187 PHE A CA 1
ATOM 1544 C C . PHE A 1 187 ? 34.609 8.346 -35.258 1.00 88.44 187 PHE A C 1
ATOM 1546 O O . PHE A 1 187 ? 33.911 8.502 -34.259 1.00 88.44 187 PHE A O 1
ATOM 1553 N N . CYS A 1 188 ? 34.613 7.184 -35.911 1.00 82.88 188 CYS A N 1
ATOM 1554 C CA . CYS A 1 188 ? 33.757 6.063 -35.534 1.00 82.88 188 CYS A CA 1
ATOM 1555 C C . CYS A 1 188 ? 34.085 5.531 -34.126 1.00 82.88 188 CYS A C 1
ATOM 1557 O O . CYS A 1 188 ? 33.173 5.254 -33.343 1.00 82.88 188 CYS A O 1
ATOM 1559 N N . PHE A 1 189 ? 35.370 5.440 -33.767 1.00 89.81 189 PHE A N 1
ATOM 1560 C CA . PHE A 1 189 ? 35.816 5.015 -32.437 1.00 89.81 189 PHE A CA 1
ATOM 1561 C C . PHE A 1 189 ? 35.378 5.995 -31.342 1.00 89.81 189 PHE A C 1
ATOM 1563 O O . PHE A 1 189 ? 34.864 5.583 -30.299 1.00 89.81 189 PHE A O 1
ATOM 1570 N N . THR A 1 190 ? 35.535 7.299 -31.583 1.00 86.88 190 THR A N 1
ATOM 1571 C CA . THR A 1 190 ? 35.108 8.338 -30.632 1.00 86.88 190 THR A CA 1
ATOM 1572 C C . THR A 1 190 ? 33.594 8.350 -30.443 1.00 86.88 190 THR A C 1
ATOM 1574 O O . THR A 1 190 ? 33.138 8.314 -29.303 1.00 86.88 190 THR A O 1
ATOM 1577 N N . ILE A 1 191 ? 32.808 8.282 -31.522 1.00 81.81 191 ILE A N 1
ATOM 1578 C CA . ILE A 1 191 ? 31.344 8.191 -31.444 1.00 81.81 191 ILE A CA 1
ATOM 1579 C C . ILE A 1 191 ? 30.899 6.924 -30.703 1.00 81.81 191 ILE A C 1
ATOM 1581 O O . ILE A 1 191 ? 30.029 6.997 -29.835 1.00 81.81 191 ILE A O 1
ATOM 1585 N N . PHE A 1 192 ? 31.509 5.767 -30.975 1.00 84.38 192 PHE A N 1
ATOM 1586 C CA . PHE A 1 192 ? 31.182 4.527 -30.265 1.00 84.38 192 PHE A CA 1
ATOM 1587 C C . PHE A 1 192 ? 31.486 4.620 -28.762 1.00 84.38 192 PHE A C 1
ATOM 1589 O O . PHE A 1 192 ? 30.688 4.166 -27.931 1.00 84.38 192 PHE A O 1
ATOM 1596 N N . ARG A 1 193 ? 32.616 5.240 -28.402 1.00 92.12 193 ARG A N 1
ATOM 1597 C CA . ARG A 1 193 ? 32.990 5.497 -27.008 1.00 92.12 193 ARG A CA 1
ATOM 1598 C C . ARG A 1 193 ? 31.979 6.414 -26.319 1.00 92.12 193 ARG A C 1
ATOM 1600 O O . ARG A 1 193 ? 31.520 6.079 -25.231 1.00 92.12 193 ARG A O 1
ATOM 1607 N N . GLU A 1 194 ? 31.578 7.511 -26.957 1.00 90.50 194 GLU A N 1
ATOM 1608 C CA . GLU A 1 194 ? 30.580 8.433 -26.401 1.00 90.50 194 GLU A CA 1
ATOM 1609 C C . GLU A 1 194 ? 29.203 7.774 -26.250 1.00 90.50 194 GLU A C 1
ATOM 1611 O O . GLU A 1 194 ? 28.586 7.867 -25.190 1.00 90.50 194 GLU A O 1
ATOM 1616 N N . ILE A 1 195 ? 28.745 7.009 -27.248 1.00 89.19 195 ILE A N 1
ATOM 1617 C CA . ILE A 1 195 ? 27.499 6.230 -27.153 1.00 89.19 195 ILE A CA 1
ATOM 1618 C C . ILE A 1 195 ? 27.561 5.253 -25.972 1.00 89.19 195 ILE A C 1
ATOM 1620 O O . ILE A 1 195 ? 26.582 5.093 -25.240 1.00 89.19 195 ILE A O 1
ATOM 1624 N N . SER A 1 196 ? 28.707 4.605 -25.761 1.00 91.62 196 SER A N 1
ATOM 1625 C CA . SER A 1 196 ? 28.907 3.681 -24.640 1.00 91.62 196 SER A CA 1
ATOM 1626 C C . SER A 1 196 ? 28.874 4.403 -23.291 1.00 91.62 196 SER A C 1
ATOM 1628 O O . SER A 1 196 ? 28.213 3.930 -22.365 1.00 91.62 196 SER A O 1
ATOM 1630 N N . ASN A 1 197 ? 29.516 5.570 -23.191 1.00 91.75 197 ASN A N 1
ATOM 1631 C CA . ASN A 1 197 ? 29.511 6.405 -21.990 1.00 91.75 197 ASN A CA 1
ATOM 1632 C C . ASN A 1 197 ? 28.102 6.899 -21.646 1.00 91.75 197 ASN A C 1
ATOM 1634 O O . ASN A 1 197 ? 27.672 6.752 -20.501 1.00 91.75 197 ASN A O 1
ATOM 1638 N N . MET A 1 198 ? 27.356 7.408 -22.632 1.00 93.25 198 MET A N 1
ATOM 1639 C CA . MET A 1 198 ? 25.978 7.860 -22.423 1.00 93.25 198 MET A CA 1
ATOM 1640 C C . MET A 1 198 ? 25.071 6.714 -21.960 1.00 93.25 198 MET A C 1
ATOM 1642 O O . MET A 1 198 ? 24.342 6.863 -20.982 1.00 93.25 198 MET A O 1
ATOM 1646 N N . ARG A 1 199 ? 25.180 5.532 -22.583 1.00 86.19 199 ARG A N 1
ATOM 1647 C CA . ARG A 1 199 ? 24.423 4.336 -22.170 1.00 86.19 199 ARG A CA 1
ATOM 1648 C C . ARG A 1 199 ? 24.784 3.866 -20.760 1.00 86.19 199 ARG A C 1
ATOM 1650 O O . ARG A 1 199 ? 23.916 3.392 -20.033 1.00 86.19 199 ARG A O 1
ATOM 1657 N N . ASN A 1 200 ? 26.054 3.963 -20.368 1.00 92.31 200 ASN A N 1
ATOM 1658 C CA . ASN A 1 200 ? 26.492 3.635 -19.009 1.00 92.31 200 ASN A CA 1
ATOM 1659 C C . ASN A 1 200 ? 25.924 4.618 -17.979 1.00 92.31 200 ASN A C 1
ATOM 1661 O O . ASN A 1 200 ? 25.428 4.186 -16.943 1.00 92.31 200 ASN A O 1
ATOM 1665 N N . ALA A 1 201 ? 25.961 5.921 -18.266 1.00 95.12 201 ALA A N 1
ATOM 1666 C CA . ALA A 1 201 ? 25.404 6.942 -17.384 1.00 95.12 201 ALA A CA 1
ATOM 1667 C C . ALA A 1 201 ? 23.893 6.750 -17.173 1.00 95.12 201 ALA A C 1
ATOM 1669 O O . ALA A 1 201 ? 23.417 6.810 -16.041 1.00 95.12 201 ALA A O 1
ATOM 1670 N N . GLU A 1 202 ? 23.157 6.444 -18.244 1.00 91.75 202 GLU A N 1
ATOM 1671 C CA . GLU A 1 202 ? 21.727 6.136 -18.182 1.00 91.75 202 GLU A CA 1
ATOM 1672 C C . GLU A 1 202 ? 21.448 4.882 -17.344 1.00 91.75 202 GLU A C 1
ATOM 1674 O O . GLU A 1 202 ? 20.597 4.915 -16.455 1.00 91.75 202 GLU A O 1
ATOM 1679 N N . ARG A 1 203 ? 22.205 3.795 -17.557 1.00 92.50 203 ARG A N 1
ATOM 1680 C CA . ARG A 1 203 ? 22.083 2.578 -16.737 1.00 92.50 203 ARG A CA 1
ATOM 1681 C C . ARG A 1 203 ? 22.302 2.862 -15.258 1.00 92.50 203 ARG A C 1
ATOM 1683 O O . ARG A 1 203 ? 21.479 2.456 -14.446 1.00 92.50 203 ARG A O 1
ATOM 1690 N N . ASN A 1 204 ? 23.363 3.593 -14.924 1.00 95.94 204 ASN A N 1
ATOM 1691 C CA . ASN A 1 204 ? 23.678 3.938 -13.539 1.00 95.94 204 ASN A CA 1
ATOM 1692 C C . ASN A 1 204 ? 22.577 4.803 -12.911 1.00 95.94 204 ASN A C 1
ATOM 1694 O O . ASN A 1 204 ? 22.211 4.600 -11.756 1.00 95.94 204 ASN A O 1
ATOM 1698 N N . TYR A 1 205 ? 22.023 5.754 -13.667 1.00 96.56 205 TYR A N 1
ATOM 1699 C CA . TYR A 1 205 ? 20.904 6.571 -13.206 1.00 96.56 205 TYR A CA 1
ATOM 1700 C C . TYR A 1 205 ? 19.672 5.713 -12.892 1.00 96.56 205 TYR A C 1
ATOM 1702 O O . TYR A 1 205 ? 19.120 5.808 -11.795 1.00 96.56 205 TYR A O 1
ATOM 1710 N N . VAL A 1 206 ? 19.276 4.835 -13.818 1.00 94.69 206 VAL A N 1
ATOM 1711 C CA . VAL A 1 206 ? 18.131 3.931 -13.629 1.00 94.69 206 VAL A CA 1
ATOM 1712 C C . VAL A 1 206 ? 18.373 2.972 -12.460 1.00 94.69 206 VAL A C 1
ATOM 1714 O O . VAL A 1 206 ? 17.476 2.747 -11.648 1.00 94.69 206 VAL A O 1
ATOM 1717 N N . GLU A 1 207 ? 19.584 2.440 -12.319 1.00 96.62 207 GLU A N 1
ATOM 1718 C CA . GLU A 1 207 ? 19.955 1.572 -11.199 1.00 96.62 207 GLU A CA 1
ATOM 1719 C C . GLU A 1 207 ? 19.834 2.295 -9.847 1.00 96.62 207 GLU A C 1
ATOM 1721 O O . GLU A 1 207 ? 19.295 1.742 -8.892 1.00 96.62 207 GLU A O 1
ATOM 1726 N N . ASN A 1 208 ? 20.262 3.555 -9.760 1.00 97.56 208 ASN A N 1
ATOM 1727 C CA . ASN A 1 208 ? 20.123 4.333 -8.529 1.00 97.56 208 ASN A CA 1
ATOM 1728 C C . ASN A 1 208 ? 18.652 4.603 -8.191 1.00 97.56 208 ASN A C 1
ATOM 1730 O O . ASN A 1 208 ? 18.227 4.361 -7.064 1.00 97.56 208 ASN A O 1
ATOM 1734 N N . VAL A 1 209 ? 17.852 5.022 -9.177 1.00 97.69 209 VAL A N 1
ATOM 1735 C CA . VAL A 1 209 ? 16.413 5.267 -8.980 1.00 97.69 209 VAL A CA 1
ATOM 1736 C C . VAL A 1 209 ? 15.686 3.992 -8.543 1.00 97.69 209 VAL A C 1
ATOM 1738 O O . VAL A 1 209 ? 14.827 4.038 -7.663 1.00 97.69 209 VAL A O 1
ATOM 1741 N N . THR A 1 210 ? 16.028 2.843 -9.128 1.00 94.31 210 THR A N 1
ATOM 1742 C CA . THR A 1 210 ? 15.414 1.556 -8.760 1.00 94.31 210 THR A CA 1
ATOM 1743 C C . THR A 1 210 ? 15.801 1.116 -7.350 1.00 94.31 210 THR A C 1
ATOM 1745 O O . THR A 1 210 ? 14.918 0.704 -6.598 1.00 94.31 210 THR A O 1
ATOM 1748 N N . LYS A 1 211 ? 17.066 1.284 -6.945 1.00 98.31 211 LYS A N 1
ATOM 1749 C CA . LYS A 1 211 ? 17.516 1.023 -5.566 1.00 98.31 211 LYS A CA 1
ATOM 1750 C C . LYS A 1 211 ? 16.823 1.924 -4.547 1.00 98.31 211 LYS A C 1
ATOM 1752 O O . LYS A 1 211 ? 16.364 1.442 -3.513 1.00 98.31 211 LYS A O 1
ATOM 1757 N N . ASP A 1 212 ? 16.708 3.218 -4.839 1.00 97.56 212 ASP A N 1
ATOM 1758 C CA . ASP A 1 212 ? 16.009 4.163 -3.964 1.00 97.56 212 ASP A CA 1
ATOM 1759 C C . ASP A 1 212 ? 14.524 3.809 -3.836 1.00 97.56 212 ASP A C 1
ATOM 1761 O O . ASP A 1 212 ? 13.959 3.854 -2.740 1.00 97.56 212 ASP A O 1
ATOM 1765 N N . HIS A 1 213 ? 13.895 3.393 -4.939 1.00 97.06 213 HIS A N 1
ATOM 1766 C CA . HIS A 1 213 ? 12.514 2.928 -4.930 1.00 97.06 213 HIS A CA 1
ATOM 1767 C C . HIS A 1 213 ? 12.339 1.660 -4.087 1.00 97.06 213 HIS A C 1
ATOM 1769 O O . HIS A 1 213 ? 11.428 1.599 -3.263 1.00 97.06 213 HIS A O 1
ATOM 1775 N N . GLU A 1 214 ? 13.218 0.669 -4.242 1.00 97.69 214 GLU A N 1
ATOM 1776 C CA . GLU A 1 214 ? 13.195 -0.558 -3.441 1.00 97.69 214 GLU A CA 1
ATOM 1777 C C . GLU A 1 214 ? 13.369 -0.257 -1.947 1.00 97.69 214 GLU A C 1
ATOM 1779 O O . GLU A 1 214 ? 12.601 -0.743 -1.114 1.00 97.69 214 GLU A O 1
ATOM 1784 N N . LYS A 1 215 ? 14.312 0.624 -1.598 1.00 98.62 215 LYS A N 1
ATOM 1785 C CA . LYS A 1 215 ? 14.514 1.069 -0.217 1.00 98.62 215 LYS A CA 1
ATOM 1786 C C . LYS A 1 215 ? 13.263 1.742 0.354 1.00 98.62 215 LYS A C 1
ATOM 1788 O O . LYS A 1 215 ? 12.842 1.404 1.461 1.00 98.62 215 LYS A O 1
ATOM 1793 N N . ALA A 1 216 ? 12.648 2.655 -0.397 1.00 98.06 216 ALA A N 1
ATOM 1794 C CA . ALA A 1 216 ? 11.416 3.322 0.018 1.00 98.06 216 ALA A CA 1
ATOM 1795 C C . ALA A 1 216 ? 10.252 2.328 0.180 1.00 98.06 216 ALA A C 1
ATOM 1797 O O . ALA A 1 216 ? 9.462 2.442 1.117 1.00 98.06 216 ALA A O 1
ATOM 1798 N N . 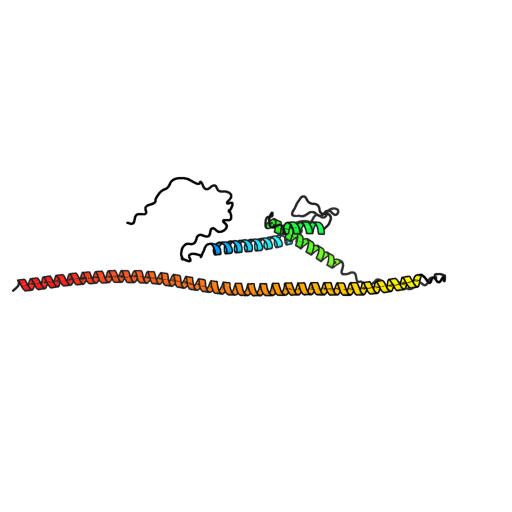MET A 1 217 ? 10.161 1.325 -0.697 1.00 98.12 217 MET A N 1
ATOM 1799 C CA . MET A 1 217 ? 9.168 0.253 -0.600 1.00 98.12 217 MET A CA 1
ATOM 1800 C C . MET A 1 217 ? 9.333 -0.559 0.689 1.00 98.12 217 MET A C 1
ATOM 1802 O O . MET A 1 217 ? 8.346 -0.796 1.389 1.00 98.12 217 MET A O 1
ATOM 1806 N N . LEU A 1 218 ? 10.565 -0.932 1.043 1.00 98.44 218 LEU A N 1
ATOM 1807 C CA . LEU A 1 218 ? 10.855 -1.658 2.283 1.00 98.44 218 LEU A CA 1
ATOM 1808 C C . LEU A 1 218 ? 10.524 -0.829 3.532 1.00 98.44 218 LEU A C 1
ATOM 1810 O O . LEU A 1 218 ? 9.937 -1.351 4.481 1.00 98.44 218 LEU A O 1
ATOM 1814 N N . GLU A 1 219 ? 10.845 0.465 3.530 1.00 98.31 219 GLU A N 1
ATOM 1815 C CA . GLU A 1 219 ? 10.526 1.366 4.643 1.00 98.31 219 GLU A CA 1
ATOM 1816 C C . GLU A 1 219 ? 9.010 1.526 4.834 1.00 98.31 219 GLU A C 1
ATOM 1818 O O . GLU A 1 219 ? 8.500 1.442 5.957 1.00 98.31 219 GLU A O 1
ATOM 1823 N N . LEU A 1 220 ? 8.266 1.696 3.737 1.00 98.44 220 LEU A N 1
ATOM 1824 C CA . LEU A 1 220 ? 6.808 1.783 3.778 1.00 98.44 220 LEU A CA 1
ATOM 1825 C C . LEU A 1 220 ? 6.169 0.488 4.284 1.00 98.44 220 LEU A C 1
ATOM 1827 O O . LEU A 1 220 ? 5.203 0.549 5.050 1.00 98.44 220 LEU A O 1
ATOM 1831 N N . GLU A 1 221 ? 6.706 -0.668 3.902 1.00 98.12 221 GLU A N 1
ATOM 1832 C CA . GLU A 1 221 ? 6.215 -1.962 4.374 1.00 98.12 221 GLU A CA 1
ATOM 1833 C C . GLU A 1 221 ? 6.503 -2.167 5.869 1.00 98.12 221 GLU A C 1
ATOM 1835 O O . GLU A 1 221 ? 5.619 -2.564 6.632 1.00 98.12 221 GLU A O 1
ATOM 1840 N N . ALA A 1 222 ? 7.697 -1.799 6.343 1.00 98.56 222 ALA A N 1
ATOM 1841 C CA . ALA A 1 222 ? 8.012 -1.812 7.771 1.00 98.56 222 ALA A CA 1
ATOM 1842 C C . ALA A 1 222 ? 7.051 -0.909 8.565 1.00 98.56 222 ALA A C 1
ATOM 1844 O O . ALA A 1 222 ? 6.472 -1.330 9.574 1.00 98.56 222 ALA A O 1
ATOM 1845 N N . ARG A 1 223 ? 6.801 0.311 8.069 1.00 98.31 223 ARG A N 1
ATOM 1846 C CA . ARG A 1 223 ? 5.878 1.259 8.703 1.00 98.31 223 ARG A CA 1
ATOM 1847 C C . ARG A 1 223 ? 4.436 0.761 8.705 1.00 98.31 223 ARG A C 1
ATOM 1849 O O . ARG A 1 223 ? 3.716 0.957 9.685 1.00 98.31 223 ARG A O 1
ATOM 1856 N N . ARG A 1 224 ? 4.003 0.101 7.630 1.00 97.75 224 ARG A N 1
ATOM 1857 C CA . ARG A 1 224 ? 2.684 -0.534 7.538 1.00 97.75 224 ARG A CA 1
ATOM 1858 C C . ARG A 1 224 ? 2.508 -1.585 8.632 1.00 97.75 224 ARG A C 1
ATOM 1860 O O . ARG A 1 224 ? 1.495 -1.568 9.330 1.00 97.75 224 ARG A O 1
ATOM 1867 N N . ASN A 1 225 ? 3.494 -2.458 8.810 1.00 98.19 225 ASN A N 1
ATOM 1868 C CA . ASN A 1 225 ? 3.442 -3.528 9.805 1.00 98.19 225 ASN A CA 1
ATOM 1869 C C . ASN A 1 225 ? 3.444 -2.989 11.245 1.00 98.19 225 ASN A C 1
ATOM 1871 O O . ASN A 1 225 ? 2.677 -3.464 12.087 1.00 98.19 225 ASN A O 1
ATOM 1875 N N . GLU A 1 226 ? 4.217 -1.935 11.516 1.00 98.50 226 GLU A N 1
ATOM 1876 C CA . GLU A 1 226 ? 4.180 -1.216 12.796 1.00 98.50 226 GLU A CA 1
ATOM 1877 C C . GLU A 1 226 ? 2.779 -0.652 13.090 1.00 98.50 226 GLU A C 1
ATOM 1879 O O . GLU A 1 226 ? 2.243 -0.834 14.188 1.00 98.50 226 GLU A O 1
ATOM 1884 N N . LEU A 1 227 ? 2.160 0.006 12.104 1.00 98.38 227 LEU A N 1
ATOM 1885 C CA . LEU A 1 227 ? 0.820 0.575 12.247 1.00 98.38 227 LEU A CA 1
ATOM 1886 C C . LEU A 1 227 ? -0.247 -0.503 12.456 1.00 98.38 227 LEU A C 1
ATOM 1888 O O . LEU A 1 227 ? -1.091 -0.332 13.334 1.00 98.38 227 LEU A O 1
ATOM 1892 N N . MET A 1 228 ? -0.175 -1.629 11.741 1.00 97.50 228 MET A N 1
ATOM 1893 C CA . MET A 1 228 ? -1.096 -2.750 11.964 1.00 97.50 228 MET A CA 1
ATOM 1894 C C . MET A 1 228 ? -0.976 -3.323 13.383 1.00 97.50 228 MET A C 1
ATOM 1896 O O . MET A 1 228 ? -1.985 -3.607 14.030 1.00 97.50 228 MET A O 1
ATOM 1900 N N . SER A 1 229 ? 0.247 -3.451 13.910 1.00 97.69 229 SER A N 1
ATOM 1901 C CA . SER A 1 229 ? 0.464 -3.892 15.294 1.00 97.69 229 SER A CA 1
ATOM 1902 C C . SER A 1 229 ? -0.116 -2.900 16.311 1.00 97.69 229 SER A C 1
ATOM 1904 O O . SER A 1 229 ? -0.770 -3.292 17.284 1.00 97.69 229 SER A O 1
ATOM 1906 N N . ARG A 1 230 ? 0.063 -1.593 16.078 1.00 98.25 230 ARG A N 1
ATOM 1907 C CA . ARG A 1 230 ? -0.520 -0.541 16.926 1.00 98.25 230 ARG A CA 1
ATOM 1908 C C . ARG A 1 230 ? -2.043 -0.554 16.895 1.00 98.25 230 ARG A C 1
ATOM 1910 O O . ARG A 1 230 ? -2.659 -0.464 17.953 1.00 98.25 230 ARG A O 1
ATOM 1917 N N . GLU A 1 231 ? -2.643 -0.702 15.719 1.00 97.69 231 GLU A N 1
ATOM 1918 C CA . GLU A 1 231 ? -4.095 -0.779 15.557 1.00 97.69 231 GLU A CA 1
ATOM 1919 C C . GLU A 1 231 ? -4.682 -1.956 16.342 1.00 97.69 231 GLU A C 1
ATOM 1921 O O . GLU A 1 231 ? -5.607 -1.768 17.132 1.00 97.69 231 GLU A O 1
ATOM 1926 N N . LYS A 1 232 ? -4.080 -3.144 16.227 1.00 98.19 232 LYS A N 1
ATOM 1927 C CA . LYS A 1 232 ? -4.506 -4.331 16.982 1.00 98.19 232 LYS A CA 1
ATOM 1928 C C . LYS A 1 232 ? -4.447 -4.110 18.497 1.00 98.19 232 LYS A C 1
ATOM 1930 O O . LYS A 1 232 ? -5.368 -4.487 19.220 1.00 98.19 232 LYS A O 1
ATOM 1935 N N . ASN A 1 233 ? -3.380 -3.479 18.988 1.00 98.12 233 ASN A N 1
ATOM 1936 C CA . ASN A 1 233 ? -3.249 -3.152 20.409 1.00 98.12 233 ASN A CA 1
ATOM 1937 C C . ASN A 1 233 ? -4.299 -2.135 20.871 1.00 98.12 233 ASN A C 1
ATOM 1939 O O . ASN A 1 233 ? -4.852 -2.275 21.961 1.00 98.12 233 ASN A O 1
ATOM 1943 N N . LEU A 1 234 ? -4.598 -1.123 20.054 1.00 98.12 234 LEU A N 1
ATOM 1944 C CA . LEU A 1 234 ? -5.635 -0.139 20.365 1.00 98.12 234 LEU A CA 1
ATOM 1945 C C . LEU A 1 234 ? -7.023 -0.773 20.404 1.00 98.12 234 LEU A C 1
ATOM 1947 O O . LEU A 1 234 ? -7.761 -0.519 21.351 1.00 98.12 234 LEU A O 1
ATOM 1951 N N . GLN A 1 235 ? -7.351 -1.632 19.438 1.00 97.81 235 GLN A N 1
ATOM 1952 C CA . GLN A 1 235 ? -8.614 -2.370 19.426 1.00 97.81 235 GLN A CA 1
ATOM 1953 C C . GLN A 1 235 ? -8.768 -3.235 20.680 1.00 97.81 235 GLN A C 1
ATOM 1955 O O . GLN A 1 235 ? -9.812 -3.191 21.328 1.00 97.81 235 GLN A O 1
ATOM 1960 N N . LYS A 1 236 ? -7.708 -3.951 21.084 1.00 98.19 236 LYS A N 1
ATOM 1961 C CA . LYS A 1 236 ? -7.713 -4.730 22.329 1.00 98.19 236 LYS A CA 1
ATOM 1962 C C . LYS A 1 236 ? -7.986 -3.842 23.547 1.00 98.19 236 LYS A C 1
ATOM 1964 O O . LYS A 1 236 ? -8.898 -4.122 24.313 1.00 98.19 236 LYS A O 1
ATOM 1969 N N . ARG A 1 237 ? -7.263 -2.725 23.682 1.00 97.56 237 ARG A N 1
ATOM 1970 C CA . ARG A 1 237 ? -7.460 -1.779 24.796 1.00 97.56 237 ARG A CA 1
ATOM 1971 C C . ARG A 1 237 ? -8.855 -1.159 24.808 1.00 97.56 237 ARG A C 1
ATOM 1973 O O . ARG A 1 237 ? -9.391 -0.904 25.878 1.00 97.56 237 ARG A O 1
ATOM 1980 N N . GLN A 1 238 ? -9.431 -0.879 23.642 1.00 96.31 238 GLN A N 1
ATOM 1981 C CA . GLN A 1 238 ? -10.794 -0.362 23.540 1.00 96.31 238 GLN A CA 1
ATOM 1982 C C . GLN A 1 238 ? -11.819 -1.394 24.009 1.00 96.31 238 GLN A C 1
ATOM 1984 O O . GLN A 1 238 ? -12.719 -1.027 24.760 1.00 96.31 238 GLN A O 1
ATOM 1989 N N . ALA A 1 239 ? -11.656 -2.661 23.622 1.00 97.94 239 ALA A N 1
ATOM 1990 C CA . ALA A 1 239 ? -12.506 -3.749 24.094 1.00 97.94 239 ALA A CA 1
ATOM 1991 C C . ALA A 1 239 ? -12.374 -3.947 25.612 1.00 97.94 239 ALA A C 1
ATOM 1993 O O . ALA A 1 239 ? -13.382 -3.963 26.311 1.00 97.94 239 ALA A O 1
ATOM 1994 N N . ASP A 1 240 ? -11.145 -3.999 26.132 1.00 97.44 240 ASP A N 1
ATOM 1995 C CA . ASP A 1 240 ? -10.886 -4.155 27.568 1.00 97.44 240 ASP A CA 1
ATOM 1996 C C . ASP A 1 240 ? -11.493 -2.993 28.375 1.00 97.44 240 ASP A C 1
ATOM 1998 O O . ASP A 1 240 ? -12.188 -3.211 29.364 1.00 97.44 240 ASP A O 1
ATOM 2002 N N . ASN A 1 241 ? -11.315 -1.752 27.911 1.00 97.81 241 ASN A N 1
ATOM 2003 C CA . ASN A 1 241 ? -11.925 -0.580 28.540 1.00 97.81 241 ASN A CA 1
ATOM 2004 C C . ASN A 1 241 ? -13.457 -0.603 28.473 1.00 97.81 241 ASN A C 1
ATOM 2006 O O . ASN A 1 241 ? -14.109 -0.151 29.412 1.00 97.81 241 ASN A O 1
ATOM 2010 N N . HIS A 1 242 ? -14.045 -1.068 27.366 1.00 97.75 242 HIS A N 1
ATOM 2011 C CA . HIS A 1 242 ? -15.498 -1.190 27.254 1.00 97.75 242 HIS A CA 1
ATOM 2012 C C . HIS A 1 242 ? -16.035 -2.217 28.254 1.00 97.75 242 HIS A C 1
ATOM 2014 O O . HIS A 1 242 ? -16.950 -1.892 29.007 1.00 97.75 242 HIS A O 1
ATOM 2020 N N . ASN A 1 243 ? -15.401 -3.390 28.324 1.00 97.81 243 ASN A N 1
ATOM 2021 C CA . ASN A 1 243 ? -15.753 -4.450 29.264 1.00 97.81 243 ASN A CA 1
ATOM 2022 C C . ASN A 1 243 ? -15.651 -3.971 30.720 1.00 97.81 243 ASN A C 1
ATOM 2024 O O . ASN A 1 243 ? -16.543 -4.233 31.526 1.00 97.81 243 ASN A O 1
ATOM 2028 N N . GLU A 1 244 ? -14.591 -3.233 31.060 1.00 97.75 244 GLU A N 1
ATOM 2029 C CA . GLU A 1 244 ? -14.399 -2.711 32.416 1.00 97.75 244 GLU A CA 1
ATOM 2030 C C . GLU A 1 244 ? -15.457 -1.661 32.781 1.00 97.75 244 GLU A C 1
ATOM 2032 O O . GLU A 1 244 ? -15.989 -1.667 33.891 1.00 97.75 244 GLU A O 1
ATOM 2037 N N . ARG A 1 245 ? -15.836 -0.788 31.838 1.00 97.94 245 ARG A N 1
ATOM 2038 C CA . ARG A 1 245 ? -16.927 0.174 32.057 1.00 97.94 245 ARG A CA 1
ATOM 2039 C C . ARG A 1 245 ? -18.253 -0.522 32.345 1.00 97.94 245 ARG A C 1
ATOM 2041 O O . ARG A 1 245 ? -18.980 -0.073 33.230 1.00 97.94 245 ARG A O 1
ATOM 2048 N N . ASP A 1 246 ? -18.549 -1.601 31.631 1.00 97.88 246 ASP A N 1
ATOM 2049 C CA . ASP A 1 246 ? -19.782 -2.365 31.825 1.00 97.88 246 ASP A CA 1
ATOM 2050 C C . ASP A 1 246 ? -19.771 -3.088 33.178 1.00 97.88 246 ASP A C 1
ATOM 2052 O O . ASP A 1 246 ? -20.758 -3.048 33.919 1.00 97.88 246 ASP A O 1
ATOM 2056 N N . ARG A 1 247 ? -18.627 -3.670 33.561 1.00 98.25 247 ARG A N 1
ATOM 2057 C CA . ARG A 1 247 ? -18.437 -4.284 34.881 1.00 98.25 247 ARG A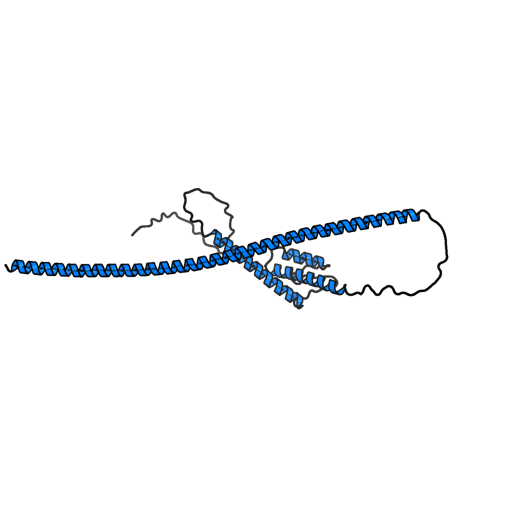 CA 1
ATOM 2058 C C . ARG A 1 247 ? -18.686 -3.283 36.009 1.00 98.25 247 ARG A C 1
ATOM 2060 O O . ARG A 1 247 ? -19.496 -3.555 36.895 1.00 98.25 247 ARG A O 1
ATOM 2067 N N . LEU A 1 248 ? -18.042 -2.118 35.946 1.00 98.31 248 LEU A N 1
ATOM 2068 C CA . LEU A 1 248 ? -18.189 -1.062 36.949 1.00 98.31 248 LEU A CA 1
ATOM 2069 C C . LEU A 1 248 ? -19.620 -0.521 37.011 1.00 98.31 248 LEU A C 1
ATOM 2071 O O . LEU A 1 248 ? -20.109 -0.198 38.092 1.00 98.31 248 LEU A O 1
ATOM 2075 N N . TYR A 1 249 ? -20.316 -0.438 35.875 1.00 98.00 249 TYR A N 1
ATOM 2076 C CA . TYR A 1 249 ? -21.721 -0.035 35.842 1.00 98.00 249 TYR A CA 1
ATOM 2077 C C . TYR A 1 249 ? -22.608 -1.006 36.633 1.00 98.00 249 TYR A C 1
ATOM 2079 O O . TYR A 1 249 ? -23.416 -0.576 37.461 1.00 98.00 249 TYR A O 1
ATOM 2087 N N . HIS A 1 250 ? -22.437 -2.310 36.413 1.00 97.69 250 HIS A N 1
ATOM 2088 C CA . HIS A 1 250 ? -23.198 -3.331 37.128 1.00 97.69 250 HIS A CA 1
ATOM 2089 C C . HIS A 1 250 ? -22.847 -3.390 38.616 1.00 97.69 250 HIS A C 1
ATOM 2091 O O . HIS A 1 250 ? -23.750 -3.465 39.448 1.00 97.69 250 HIS A O 1
ATOM 2097 N N . GLU A 1 251 ? -21.565 -3.297 38.962 1.00 98.25 251 GLU A N 1
ATOM 2098 C CA . GLU A 1 251 ? -21.115 -3.262 40.354 1.00 98.25 251 GLU A CA 1
ATOM 2099 C C . GLU A 1 251 ? -21.681 -2.049 41.097 1.00 98.25 251 GLU A C 1
ATOM 2101 O O . GLU A 1 251 ? -22.264 -2.194 42.172 1.00 98.25 251 GLU A O 1
ATOM 2106 N N . LYS A 1 252 ? -21.613 -0.861 40.484 1.00 98.25 252 LYS A N 1
ATOM 2107 C CA . LYS A 1 252 ? -22.195 0.357 41.050 1.00 98.25 252 LYS A CA 1
ATOM 2108 C C . LYS A 1 252 ? -23.693 0.195 41.303 1.00 98.25 252 LYS A C 1
ATOM 2110 O O . LYS A 1 252 ? -24.160 0.520 42.390 1.00 98.25 252 LYS A O 1
ATOM 2115 N N . LYS A 1 253 ? -24.436 -0.338 40.331 1.00 98.31 253 LYS A N 1
ATOM 2116 C CA . LYS A 1 253 ? -25.881 -0.566 40.462 1.00 98.31 253 LYS A CA 1
ATOM 2117 C C . LYS A 1 253 ? -26.207 -1.545 41.593 1.00 98.31 253 LYS A C 1
ATOM 2119 O O . LYS A 1 253 ? -27.142 -1.309 42.351 1.00 98.31 253 LYS A O 1
ATOM 2124 N N . ASN A 1 254 ? -25.441 -2.625 41.723 1.00 97.44 254 ASN A N 1
ATOM 2125 C CA . ASN A 1 254 ? -25.631 -3.592 42.803 1.00 97.44 254 ASN A CA 1
ATOM 2126 C C . ASN A 1 254 ? -25.351 -2.960 44.172 1.00 97.44 254 ASN A C 1
ATOM 2128 O O . ASN A 1 254 ? -26.136 -3.145 45.098 1.00 97.44 254 ASN A O 1
ATOM 2132 N N . ASN A 1 255 ? -24.289 -2.158 44.279 1.00 98.12 255 ASN A N 1
ATOM 2133 C CA . ASN A 1 255 ? -23.960 -1.433 45.505 1.00 98.12 255 ASN A CA 1
ATOM 2134 C C . ASN A 1 255 ? -25.046 -0.407 45.869 1.00 98.12 255 ASN A C 1
ATOM 2136 O O . ASN A 1 255 ? -25.420 -0.303 47.033 1.00 98.12 255 ASN A O 1
ATOM 2140 N N . GLU A 1 256 ? -25.599 0.312 44.887 1.00 98.12 256 GLU A N 1
ATOM 2141 C CA . GLU A 1 256 ? -26.725 1.236 45.092 1.00 98.12 256 GLU A CA 1
ATOM 2142 C C . GLU A 1 256 ? -27.964 0.506 45.646 1.00 98.12 256 GLU A C 1
ATOM 2144 O O . GLU A 1 256 ? -28.590 0.988 46.592 1.00 98.12 256 GLU A O 1
ATOM 2149 N N . ILE A 1 257 ? -28.291 -0.678 45.112 1.00 97.56 257 ILE A N 1
ATOM 2150 C CA . ILE A 1 257 ? -29.403 -1.509 45.606 1.00 97.56 257 ILE A CA 1
ATOM 2151 C C . ILE A 1 257 ? -29.131 -1.993 47.036 1.00 97.56 257 ILE A C 1
ATOM 2153 O O . ILE A 1 257 ? -30.009 -1.873 47.889 1.00 97.56 257 ILE A O 1
ATOM 2157 N N . ALA A 1 258 ? -27.919 -2.479 47.318 1.00 97.88 258 ALA A N 1
ATOM 2158 C CA . ALA A 1 258 ? -27.537 -2.958 48.645 1.00 97.88 258 ALA A CA 1
ATOM 2159 C C . ALA A 1 258 ? -27.605 -1.845 49.708 1.00 97.88 258 ALA A C 1
ATOM 2161 O O . ALA A 1 258 ? -28.126 -2.065 50.800 1.00 97.88 258 ALA A O 1
ATOM 2162 N N . ILE A 1 259 ? -27.148 -0.627 49.382 1.00 98.06 259 ILE A N 1
ATOM 2163 C CA . ILE A 1 259 ? -27.249 0.538 50.278 1.00 98.06 259 ILE A CA 1
ATOM 2164 C C . ILE A 1 259 ? -28.716 0.888 50.547 1.00 98.06 259 ILE A C 1
ATOM 2166 O O . ILE A 1 259 ? -29.088 1.126 51.696 1.00 98.06 259 ILE A O 1
ATOM 2170 N N . ALA A 1 260 ? -29.561 0.908 49.512 1.00 97.88 260 ALA A N 1
ATOM 2171 C CA . ALA A 1 260 ? -30.983 1.204 49.670 1.00 97.88 260 ALA A CA 1
ATOM 2172 C C . ALA A 1 260 ? -31.705 0.147 50.530 1.00 97.88 260 ALA A C 1
ATOM 2174 O O . ALA A 1 260 ? -32.577 0.486 51.334 1.00 97.88 260 ALA A O 1
ATOM 2175 N N . GLU A 1 261 ? -31.338 -1.128 50.390 1.00 97.44 261 GLU A N 1
ATOM 2176 C CA . GLU A 1 261 ? -31.873 -2.219 51.206 1.00 97.44 261 GLU A CA 1
ATOM 2177 C C . GLU A 1 261 ? -31.430 -2.110 52.670 1.00 97.44 261 GLU A C 1
ATOM 2179 O O . GLU A 1 261 ? -32.272 -2.213 53.567 1.00 97.44 261 GLU A O 1
ATOM 2184 N N . GLN A 1 262 ? -30.154 -1.794 52.914 1.00 97.44 262 GLN A N 1
ATOM 2185 C CA . GLN A 1 262 ? -29.639 -1.547 54.260 1.00 97.44 262 GLN A CA 1
ATOM 2186 C C . GLN A 1 262 ? -30.361 -0.370 54.926 1.00 97.44 262 GLN A C 1
ATOM 2188 O O . GLN A 1 262 ? -30.897 -0.517 56.020 1.00 97.44 262 GLN A O 1
ATOM 2193 N N . GLN A 1 263 ? -30.490 0.766 54.232 1.00 97.94 263 GLN A N 1
ATOM 2194 C CA . GLN A 1 263 ? -31.229 1.929 54.738 1.00 97.94 263 GLN A CA 1
ATOM 2195 C C . GLN A 1 263 ? -32.686 1.587 55.070 1.00 97.94 263 GLN A C 1
ATOM 2197 O O . GLN A 1 263 ? -33.246 2.078 56.051 1.00 97.94 263 GLN A O 1
ATOM 2202 N N . LYS A 1 264 ? -33.332 0.741 54.262 1.00 97.75 264 LYS A N 1
ATOM 2203 C CA . LYS A 1 264 ? -34.699 0.284 54.526 1.00 97.75 264 LYS A CA 1
ATOM 2204 C C . LYS A 1 264 ? -34.775 -0.583 55.788 1.00 97.75 264 LYS A C 1
ATOM 2206 O O . LYS A 1 264 ? -35.731 -0.434 56.552 1.00 97.75 264 LYS A O 1
ATOM 2211 N N . ALA A 1 265 ? -33.803 -1.467 56.006 1.00 97.12 265 ALA A N 1
ATOM 2212 C CA . ALA A 1 265 ? -33.711 -2.280 57.215 1.00 97.12 265 ALA A CA 1
ATOM 2213 C C . ALA A 1 265 ? -33.452 -1.416 58.462 1.00 97.12 265 ALA A C 1
ATOM 2215 O O . ALA A 1 265 ? -34.173 -1.552 59.452 1.00 97.12 265 ALA A O 1
ATOM 2216 N N . ASP A 1 266 ? -32.517 -0.469 58.377 1.00 97.75 266 ASP A N 1
ATOM 2217 C CA . ASP A 1 266 ? -32.159 0.441 59.471 1.00 97.75 266 ASP A CA 1
ATOM 2218 C C . ASP A 1 266 ? -33.351 1.323 59.879 1.00 97.75 266 ASP A C 1
ATOM 2220 O O . ASP A 1 266 ? -33.686 1.426 61.059 1.00 97.75 266 ASP A O 1
ATOM 2224 N N . ASN A 1 267 ? -34.080 1.882 58.903 1.00 97.06 267 ASN A N 1
ATOM 2225 C CA . ASN A 1 267 ? -35.302 2.654 59.156 1.00 97.06 267 ASN A CA 1
ATOM 2226 C C . ASN A 1 267 ? -36.394 1.817 59.839 1.00 97.06 267 ASN A C 1
ATOM 2228 O O . ASN A 1 267 ? -37.133 2.320 60.687 1.00 97.06 267 ASN A O 1
ATOM 2232 N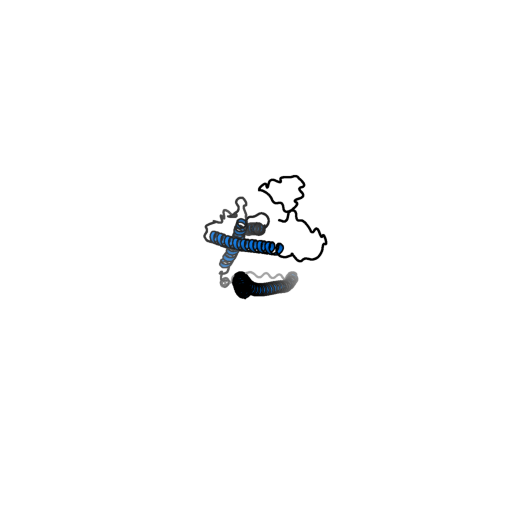 N . LYS A 1 268 ? -36.520 0.536 59.470 1.00 97.44 268 LYS A N 1
ATOM 2233 C CA . LYS A 1 268 ? -37.468 -0.378 60.120 1.00 97.44 268 LYS A CA 1
ATOM 2234 C C . LYS A 1 268 ? -37.066 -0.637 61.573 1.00 97.44 268 LYS A C 1
ATOM 2236 O O . LYS A 1 268 ? -37.932 -0.647 62.442 1.00 97.44 268 LYS A O 1
ATOM 2241 N N . MET A 1 269 ? -35.774 -0.823 61.835 1.00 96.25 269 MET A N 1
ATOM 2242 C CA . MET A 1 269 ? -35.243 -1.025 63.183 1.00 96.25 269 MET A CA 1
ATOM 2243 C C . MET A 1 269 ? -35.440 0.211 64.070 1.00 96.25 269 MET A C 1
ATOM 2245 O O . MET A 1 269 ? -35.864 0.069 65.213 1.00 96.25 269 MET A O 1
ATOM 2249 N N . MET A 1 270 ? -35.205 1.412 63.531 1.00 94.44 270 MET A N 1
ATOM 2250 C CA . MET A 1 270 ? -35.414 2.679 64.239 1.00 94.44 270 MET A CA 1
ATOM 2251 C C . MET A 1 270 ? -36.866 2.841 64.705 1.00 94.44 270 MET A C 1
ATOM 2253 O O . MET A 1 270 ? -37.096 3.111 65.879 1.00 94.44 270 MET A O 1
ATOM 2257 N N . ARG A 1 271 ? -37.846 2.571 63.831 1.00 95.12 271 ARG A N 1
ATOM 2258 C CA . ARG A 1 271 ? -39.272 2.623 64.203 1.00 95.12 271 ARG A CA 1
ATOM 2259 C C . ARG A 1 271 ? -39.634 1.631 65.306 1.00 95.12 271 ARG A C 1
ATOM 2261 O O . ARG A 1 271 ? -40.337 1.995 66.237 1.00 95.12 271 ARG A O 1
ATOM 2268 N N . LEU A 1 272 ? -39.131 0.396 65.229 1.00 95.44 272 LEU A N 1
ATOM 2269 C CA . LEU A 1 272 ? -39.366 -0.606 66.277 1.00 95.44 272 LEU A CA 1
ATOM 2270 C C . LEU A 1 272 ? -38.771 -0.172 67.626 1.00 95.44 272 LEU A C 1
ATOM 2272 O O . LEU A 1 272 ? -39.372 -0.412 68.671 1.00 95.44 272 LEU A O 1
ATOM 2276 N N . ALA A 1 273 ? -37.602 0.474 67.612 1.00 94.69 273 ALA A N 1
ATOM 2277 C CA . ALA A 1 273 ? -36.986 1.011 68.821 1.00 94.69 273 ALA A CA 1
ATOM 2278 C C . ALA A 1 273 ? -37.807 2.167 69.420 1.00 94.69 273 ALA A C 1
ATOM 2280 O O . ALA A 1 273 ? -38.040 2.178 70.628 1.00 94.69 273 ALA A O 1
ATOM 2281 N N . GLU A 1 274 ? -38.289 3.094 68.586 1.00 94.50 274 GLU A N 1
ATOM 2282 C CA . GLU A 1 274 ? -39.178 4.189 68.998 1.00 94.50 274 GLU A CA 1
ATOM 2283 C C . GLU A 1 274 ? -40.497 3.663 69.583 1.00 94.50 274 GLU A C 1
ATOM 2285 O O . GLU A 1 274 ? -40.925 4.120 70.642 1.00 94.50 274 GLU A O 1
ATOM 2290 N N . GLU A 1 275 ? -41.115 2.665 68.945 1.00 93.88 275 GLU A N 1
ATOM 2291 C CA . GLU A 1 275 ? -42.332 2.008 69.436 1.00 93.88 275 GLU A CA 1
ATOM 2292 C C . GLU A 1 275 ? -42.111 1.368 70.813 1.00 93.88 275 GLU A C 1
ATOM 2294 O O . GLU A 1 275 ? -42.915 1.566 71.725 1.00 93.88 275 GLU A O 1
ATOM 2299 N N . HIS A 1 276 ? -41.006 0.640 70.994 1.00 90.44 276 HIS A N 1
ATOM 2300 C CA . HIS A 1 276 ? -40.667 0.028 72.278 1.00 90.44 276 HIS A CA 1
ATOM 2301 C C . HIS A 1 276 ? -40.391 1.083 73.362 1.00 90.44 276 HIS A C 1
ATOM 2303 O O . HIS A 1 276 ? -40.855 0.954 74.495 1.00 90.44 276 HIS A O 1
ATOM 2309 N N . GLN A 1 277 ? -39.679 2.162 73.023 1.00 91.69 277 GLN A N 1
ATOM 2310 C CA . GLN A 1 277 ? -39.425 3.269 73.945 1.00 91.69 277 GLN A CA 1
ATOM 2311 C C . GLN A 1 277 ? -40.725 3.985 74.350 1.00 91.69 277 GLN A C 1
ATOM 2313 O O . GLN A 1 277 ? -40.913 4.291 75.530 1.00 91.69 277 GLN A O 1
ATOM 2318 N N . ALA A 1 278 ? -41.649 4.190 73.407 1.00 88.56 278 ALA A N 1
ATOM 2319 C CA . ALA A 1 278 ? -42.965 4.763 73.671 1.00 88.56 278 ALA A CA 1
ATOM 2320 C C . ALA A 1 278 ? -43.811 3.860 74.585 1.00 88.56 278 ALA A C 1
ATOM 2322 O O . ALA A 1 278 ? -44.412 4.349 75.543 1.00 88.56 278 ALA A O 1
ATOM 2323 N N . GLN A 1 279 ? -43.807 2.542 74.355 1.00 86.38 279 GLN A N 1
ATOM 2324 C CA . GLN A 1 279 ? -44.495 1.575 75.219 1.00 86.38 279 GLN A CA 1
ATOM 2325 C C . GLN A 1 279 ? -43.962 1.602 76.657 1.00 86.38 279 GLN A C 1
ATOM 2327 O O . GLN A 1 279 ? -44.755 1.633 77.599 1.00 86.38 279 GLN A O 1
ATOM 2332 N N . ILE A 1 280 ? -42.639 1.660 76.843 1.00 84.81 280 ILE A N 1
ATOM 2333 C CA . ILE A 1 280 ? -42.031 1.791 78.177 1.00 84.81 280 ILE A CA 1
ATOM 2334 C C . ILE A 1 280 ? -42.476 3.094 78.849 1.00 84.81 280 ILE A C 1
ATOM 2336 O O . ILE A 1 280 ? -42.855 3.076 80.017 1.00 84.81 280 ILE A O 1
ATOM 2340 N N . SER A 1 281 ? -42.478 4.211 78.115 1.00 76.25 281 SER A N 1
ATOM 2341 C CA . SER A 1 281 ? -42.875 5.515 78.663 1.00 76.25 281 SER A CA 1
ATOM 2342 C C . SER A 1 281 ? -44.357 5.619 79.039 1.00 76.25 281 SER A C 1
ATOM 2344 O O . SER A 1 281 ? -44.706 6.455 79.859 1.00 76.25 281 SER A O 1
ATOM 2346 N N . PHE A 1 282 ? -45.222 4.778 78.463 1.00 72.00 282 PHE A N 1
ATOM 2347 C CA . PHE A 1 282 ? -46.656 4.726 78.774 1.00 72.00 282 PHE A CA 1
ATOM 2348 C C . PHE A 1 282 ? -46.982 3.764 79.934 1.00 72.00 282 PHE A C 1
ATOM 2350 O O . PHE A 1 282 ? -48.106 3.738 80.426 1.00 72.00 282 PHE A O 1
ATOM 2357 N N . SER A 1 283 ? -46.011 2.943 80.348 1.00 67.38 283 SER A N 1
ATOM 2358 C CA . SER A 1 283 ? -46.160 1.923 81.397 1.00 67.38 283 SER A CA 1
ATOM 2359 C C . SER A 1 283 ? -45.728 2.411 82.793 1.00 67.38 283 SER A C 1
ATOM 2361 O O . SER A 1 283 ? -45.784 1.633 83.746 1.00 67.38 283 SER A O 1
ATOM 2363 N N . PHE A 1 284 ? -45.289 3.669 82.906 1.00 53.44 284 PHE A N 1
ATOM 2364 C CA . PHE A 1 284 ? -44.892 4.379 84.129 1.00 53.44 284 PHE A CA 1
ATOM 2365 C C . PHE A 1 284 ? -45.773 5.615 84.322 1.00 53.44 284 PHE A C 1
ATOM 2367 O O . PHE A 1 284 ? -46.077 5.929 85.494 1.00 53.44 284 PHE A O 1
#

Sequence (284 aa):
MLTMMLVSQRGNEVKLNKGKLRFIALKSLRVPIGISWLSISFRSGIENMYRKSQHTRESDLKYYQRRYFNELKDDYYKLEIYDSIIRCPFYLNKDYYFVSDLLRHASRIAGDLHGDTVKEIAKHSALERYLDFKISDDKSHVRNVDTDKLFHVNSAKDKLPRVNVADDKSLNVVNTYSGLFELVLVFCFTIFREISNMRNAERNYVENVTKDHEKAMLELEARRNELMSREKNLQKRQADNHNERDRLYHEKKNNEIAIAEQQKADNKMMRLAEEHQAQISFSF

pLDDT: mean 70.14, std 24.17, range [27.53, 98.62]

Secondary structure (DSSP, 8-state):
-----------------SS---------------------SHHHHHHHHHHHHHHHHHHHHHHHHHHHHHHHHTTSS---EETTEEE-TT-TT-EESSHHHHHHHHHHHHH-TTT--HHHHHHHHHHHHHHHHHHHHHHHHSS-S-TTSS-----------------THHHHHHHHHHHHHHHHHHHHHHHHHHHHHHHHHHHHHHHHHHHHHHHHHHHHHHHHHHHHHHHHHHHHHHHHHHHHHHHHHHHHHHHHHHHHHHHHHHHHHHHHHHHHHHHHHH--